Protein AF-A0AAE7TFH8-F1 (afdb_monomer_lite)

Sequence (217 aa):
MRCAECRKWLRSAARKLARDLELSCPDCECEHHCVGEGSPGVIEDGEILYRMFVDPVDVDENGRLARAAFSKAYEDGLSIVRERANDAEVEALAIDILSTKPGQRTKKVLAIFRFPCVSVRRETISYNGAHVRAFCVYDQTVPRIFHQDLAPVPTHGIVLARRMYKAPVTARQFENDCNLALHRLVAAERIEVTNFRDGLIARLNERSAAGEFVRAA

Organism: NCBI:txid858423

pLDDT: mean 91.29, std 7.22, range [53.91, 98.62]

Foldseek 3Di:
DVLVVLLVLLPDQFQQSLPVCCVVPNPLNNLCFQNADLAPIRQDQQWKKKAFQKPPQQADPVRDGDLCNCLCLRTNFRKIFTPPFDLVLVLQVLLVVQADAPPDDGMARFWMFMAGNNLQQPDWDQAPNDTDRFKHKHFYFAARPPCNVDDTRNRMIGIHTNQPDDPPDDPVNSSSRSSVSVCVRRVPDIGGCCRPPNNSRVVVRVCSVVVVRHDDD

Radius of gyration: 17.09 Å; chains: 1; bounding box: 45×37×50 Å

Secondary structure (DSSP, 8-state):
-HHHHHHHHHT---TTHHHHHHHHS-TTGGGGS--STT--SS--TT-EEEEEEEETTSB-TTSSB-GGGGHHHHTT-EEEEETT--HHHHHHHHHHHH-B-TTSPPPEEEEEEEEEHHHHHH-EEEETTEEEE-EEEEEEEE--SS-TTSPPEEEEEEEEE-----TTS-HHHHHHHHHHHHHHHHTTSEEETTTSTTTHHHHHHHHHHTTTTBPP-

Structure (mmCIF, N/CA/C/O backbone):
data_AF-A0AAE7TFH8-F1
#
_entry.id   AF-A0AAE7TFH8-F1
#
loop_
_atom_site.group_PDB
_atom_site.id
_atom_site.type_symbol
_atom_site.label_atom_id
_atom_site.label_alt_id
_atom_site.label_comp_id
_atom_site.label_asym_id
_atom_site.label_entity_id
_atom_site.label_seq_id
_atom_site.pdbx_PDB_ins_code
_atom_site.Cartn_x
_atom_site.Cartn_y
_atom_site.Cartn_z
_atom_site.occupancy
_atom_site.B_iso_or_equiv
_atom_site.auth_seq_id
_atom_site.auth_comp_id
_atom_site.auth_asym_id
_atom_site.auth_atom_id
_atom_site.pdbx_PDB_model_num
ATOM 1 N N . MET A 1 1 ? 25.222 -8.790 0.447 1.00 53.91 1 MET A N 1
ATOM 2 C CA . MET A 1 1 ? 25.290 -7.310 0.400 1.00 53.91 1 MET A CA 1
ATOM 3 C C . MET A 1 1 ? 23.973 -6.664 -0.038 1.00 53.91 1 MET A C 1
ATOM 5 O O . MET A 1 1 ? 23.529 -5.788 0.688 1.00 53.91 1 MET A O 1
ATOM 9 N N . ARG A 1 2 ? 23.291 -7.119 -1.106 1.00 72.25 2 ARG A N 1
ATOM 10 C CA . ARG A 1 2 ? 22.073 -6.456 -1.640 1.00 72.25 2 ARG A CA 1
ATOM 11 C C . ARG A 1 2 ? 20.889 -6.324 -0.666 1.00 72.25 2 ARG A C 1
ATOM 13 O O . ARG A 1 2 ? 20.279 -5.270 -0.599 1.00 72.25 2 ARG A O 1
ATOM 20 N N . CYS A 1 3 ? 20.618 -7.325 0.178 1.00 79.50 3 CYS A N 1
ATOM 21 C CA . CYS A 1 3 ? 19.519 -7.252 1.157 1.00 79.50 3 CYS A CA 1
ATOM 22 C C . CYS A 1 3 ? 19.640 -6.064 2.142 1.00 79.50 3 CYS A C 1
ATOM 24 O O . CYS A 1 3 ? 18.645 -5.407 2.443 1.00 79.50 3 CYS A O 1
ATOM 26 N N . ALA A 1 4 ? 20.850 -5.732 2.610 1.00 85.31 4 ALA A N 1
ATOM 27 C CA . ALA A 1 4 ? 21.053 -4.597 3.517 1.00 85.31 4 ALA A CA 1
ATOM 28 C C . ALA A 1 4 ? 20.799 -3.246 2.824 1.00 85.31 4 ALA A C 1
ATOM 30 O O . ALA A 1 4 ? 20.251 -2.327 3.431 1.00 85.31 4 ALA A O 1
ATOM 31 N N . GLU A 1 5 ? 21.155 -3.144 1.545 1.00 88.88 5 GLU A N 1
ATOM 32 C CA . GLU A 1 5 ? 20.903 -1.964 0.721 1.00 88.88 5 GLU A CA 1
ATOM 33 C C . GLU A 1 5 ? 19.411 -1.796 0.406 1.00 88.88 5 GLU A C 1
ATOM 35 O O . GLU A 1 5 ? 18.857 -0.722 0.637 1.00 88.88 5 GLU A O 1
ATOM 40 N N . CYS A 1 6 ? 18.729 -2.877 0.017 1.00 90.50 6 CYS A N 1
ATOM 41 C CA . CYS A 1 6 ? 17.277 -2.901 -0.162 1.00 90.50 6 CYS A CA 1
ATOM 42 C C . CYS A 1 6 ? 16.534 -2.434 1.097 1.00 90.50 6 CYS A C 1
ATOM 44 O O . CYS A 1 6 ? 15.663 -1.566 1.033 1.00 90.50 6 CYS A O 1
ATOM 46 N N . ARG A 1 7 ? 16.931 -2.951 2.269 1.00 90.94 7 ARG A N 1
ATOM 47 C CA . ARG A 1 7 ? 16.384 -2.528 3.568 1.00 90.94 7 ARG A CA 1
ATOM 48 C C . ARG A 1 7 ? 16.602 -1.043 3.829 1.00 90.94 7 ARG A C 1
ATOM 50 O O . ARG A 1 7 ? 15.707 -0.382 4.343 1.00 90.94 7 ARG A O 1
ATOM 57 N N . LYS A 1 8 ? 17.777 -0.508 3.491 1.00 89.81 8 LYS A N 1
ATOM 58 C CA . LYS A 1 8 ? 18.087 0.914 3.679 1.00 89.81 8 LYS A CA 1
ATOM 59 C C . LYS A 1 8 ? 17.153 1.800 2.855 1.00 89.81 8 LYS A C 1
ATOM 61 O O . LYS A 1 8 ? 16.618 2.767 3.393 1.00 89.81 8 LYS A O 1
ATOM 66 N N . TRP A 1 9 ? 16.935 1.464 1.585 1.00 88.25 9 TRP A N 1
ATOM 67 C CA . TRP A 1 9 ? 16.036 2.224 0.718 1.00 88.25 9 TRP A CA 1
ATOM 68 C C . TRP A 1 9 ? 14.585 2.155 1.188 1.00 88.25 9 TRP A C 1
ATOM 70 O O . TRP A 1 9 ? 13.955 3.196 1.367 1.00 88.25 9 TRP A O 1
ATOM 80 N N . LEU A 1 10 ? 14.075 0.955 1.470 1.00 87.75 10 LEU A N 1
ATOM 81 C CA . LEU A 1 10 ? 12.669 0.739 1.837 1.00 87.75 10 LEU A CA 1
ATOM 82 C C . LEU A 1 10 ? 12.316 1.196 3.264 1.00 87.75 10 LEU A C 1
ATOM 84 O O . LEU A 1 10 ? 11.141 1.336 3.594 1.00 87.75 10 LEU A O 1
ATOM 88 N N . ARG A 1 11 ? 13.314 1.493 4.106 1.00 84.62 11 ARG A N 1
ATOM 89 C CA . ARG A 1 11 ? 13.119 2.212 5.379 1.00 84.62 11 ARG A CA 1
ATOM 90 C C . ARG A 1 11 ? 13.050 3.728 5.217 1.00 84.62 11 ARG A C 1
ATOM 92 O O . ARG A 1 11 ? 12.647 4.416 6.152 1.00 84.62 11 ARG A O 1
ATOM 99 N N . SER A 1 12 ? 13.484 4.275 4.083 1.00 78.69 12 SER A N 1
ATOM 100 C CA . SER A 1 12 ? 13.479 5.721 3.886 1.00 78.69 12 SER A CA 1
ATOM 101 C C . SER A 1 12 ? 12.058 6.221 3.612 1.00 78.69 12 SER A C 1
ATOM 103 O O . SER A 1 12 ? 11.362 5.704 2.745 1.00 78.69 12 SER A O 1
ATOM 105 N N . ALA A 1 13 ? 11.629 7.277 4.307 1.00 69.94 13 ALA A N 1
ATOM 106 C CA . ALA A 1 13 ? 10.365 7.971 4.030 1.00 69.94 13 ALA A CA 1
ATOM 107 C C . ALA A 1 13 ? 10.485 8.924 2.816 1.00 69.94 13 ALA A C 1
ATOM 109 O O . ALA A 1 13 ? 9.979 10.050 2.822 1.00 69.94 13 ALA A O 1
ATOM 110 N N . ALA A 1 14 ? 11.245 8.524 1.793 1.00 80.62 14 ALA A N 1
ATOM 111 C CA . ALA A 1 14 ? 11.558 9.376 0.657 1.00 80.62 14 ALA A CA 1
ATOM 112 C C . ALA A 1 14 ? 10.350 9.494 -0.283 1.00 80.62 14 ALA A C 1
ATOM 114 O O . ALA A 1 14 ? 9.895 8.513 -0.859 1.00 80.62 14 ALA A O 1
ATOM 115 N N . ARG A 1 15 ? 9.900 10.727 -0.555 1.00 76.38 15 ARG A N 1
ATOM 116 C CA . ARG A 1 15 ? 8.814 11.020 -1.520 1.00 76.38 15 ARG A CA 1
ATOM 117 C C . ARG A 1 15 ? 9.064 10.519 -2.952 1.00 76.38 15 ARG A C 1
ATOM 119 O O . ARG A 1 15 ? 8.173 10.588 -3.789 1.00 76.38 15 ARG A O 1
ATOM 126 N N . LYS A 1 16 ? 10.293 10.105 -3.269 1.00 86.75 16 LYS A N 1
ATOM 127 C CA . LYS A 1 16 ? 10.708 9.622 -4.594 1.00 86.75 16 LYS A CA 1
ATOM 128 C C . LYS A 1 16 ? 11.214 8.178 -4.544 1.00 86.75 16 LYS A C 1
ATOM 130 O O . LYS A 1 16 ? 11.973 7.785 -5.428 1.00 86.75 16 LYS A O 1
ATOM 135 N N . LEU A 1 17 ? 10.784 7.405 -3.544 1.00 92.31 17 LEU A N 1
ATOM 136 C CA . LEU A 1 17 ? 11.219 6.030 -3.312 1.00 92.31 17 LEU A CA 1
ATOM 137 C C . LEU A 1 17 ? 11.130 5.165 -4.569 1.00 92.31 17 LEU A C 1
ATOM 139 O O . LEU A 1 17 ? 12.116 4.531 -4.914 1.00 92.31 17 LEU A O 1
ATOM 143 N N . ALA A 1 18 ? 10.014 5.193 -5.305 1.00 92.12 18 ALA A N 1
ATOM 144 C CA . ALA A 1 18 ? 9.853 4.388 -6.521 1.00 92.12 18 ALA A CA 1
ATOM 145 C C . ALA A 1 18 ? 10.944 4.668 -7.573 1.00 92.12 18 ALA A C 1
ATOM 147 O O . ALA A 1 18 ? 11.410 3.769 -8.267 1.00 92.12 18 ALA A O 1
ATOM 148 N N . ARG A 1 19 ? 11.371 5.932 -7.693 1.00 91.00 19 ARG A N 1
ATOM 149 C CA . ARG A 1 19 ? 12.421 6.344 -8.635 1.00 91.00 19 ARG A CA 1
ATOM 150 C C . ARG A 1 19 ? 13.790 5.935 -8.125 1.00 91.00 19 ARG A C 1
ATOM 152 O O . ARG A 1 19 ? 14.585 5.393 -8.880 1.00 91.00 19 ARG A O 1
ATOM 159 N N . ASP A 1 20 ? 14.067 6.278 -6.875 1.00 91.38 20 ASP A N 1
ATOM 160 C CA . ASP A 1 20 ? 15.395 6.124 -6.298 1.00 91.38 20 ASP A CA 1
ATOM 161 C C . ASP A 1 20 ? 15.713 4.631 -6.108 1.00 91.38 20 ASP A C 1
ATOM 163 O O . ASP A 1 20 ? 16.820 4.199 -6.419 1.00 91.38 20 ASP A O 1
ATOM 167 N N . LEU A 1 21 ? 14.708 3.825 -5.745 1.00 92.44 21 LEU A N 1
ATOM 168 C CA . LEU A 1 21 ? 14.819 2.372 -5.672 1.00 92.44 21 LEU A CA 1
ATOM 169 C C . LEU A 1 21 ? 15.041 1.739 -7.050 1.00 92.44 21 LEU A C 1
ATOM 171 O O . LEU A 1 21 ? 15.948 0.934 -7.163 1.00 92.44 21 LEU A O 1
ATOM 175 N N . GLU A 1 22 ? 14.303 2.109 -8.106 1.00 91.81 22 GLU A N 1
ATOM 176 C CA . GLU A 1 22 ? 14.552 1.550 -9.454 1.00 91.81 22 GLU A CA 1
ATOM 177 C C . GLU A 1 22 ? 15.944 1.943 -9.989 1.00 91.81 22 GLU A C 1
ATOM 179 O O . GLU A 1 22 ? 16.569 1.168 -10.706 1.00 91.81 22 GLU A O 1
ATOM 184 N N . LEU A 1 23 ? 16.461 3.128 -9.635 1.00 90.38 23 LEU A N 1
ATOM 185 C CA . LEU A 1 23 ? 17.807 3.560 -10.033 1.00 90.38 23 LEU A CA 1
ATOM 186 C C . LEU A 1 23 ? 18.923 2.801 -9.305 1.00 90.38 23 LEU A C 1
ATOM 188 O O . LEU A 1 23 ? 19.972 2.560 -9.900 1.00 90.38 23 LEU A O 1
ATOM 192 N N . SER A 1 24 ? 18.735 2.481 -8.024 1.00 91.06 24 SER A N 1
ATOM 193 C CA . SER A 1 24 ? 19.751 1.799 -7.211 1.00 91.06 24 SER A CA 1
ATOM 194 C C . SER A 1 24 ? 19.630 0.276 -7.239 1.00 91.06 24 SER A C 1
ATOM 196 O O . SER A 1 24 ? 20.643 -0.413 -7.210 1.00 91.06 24 SER A O 1
ATOM 198 N N . CYS A 1 25 ? 18.404 -0.228 -7.330 1.00 92.38 25 CYS A N 1
ATOM 199 C CA . CYS A 1 25 ? 18.028 -1.634 -7.265 1.00 92.38 25 CYS A CA 1
ATOM 200 C C . CYS A 1 25 ? 16.998 -1.949 -8.373 1.00 92.38 25 CYS A C 1
ATOM 202 O O . CYS A 1 25 ? 15.807 -2.124 -8.082 1.00 92.38 25 CYS A O 1
ATOM 204 N N . PRO A 1 26 ? 17.426 -1.980 -9.649 1.00 91.75 26 PRO A N 1
ATOM 205 C CA . PRO A 1 26 ? 16.531 -2.118 -10.797 1.00 91.75 26 PRO A CA 1
ATOM 206 C C . PRO A 1 26 ? 15.834 -3.483 -10.852 1.00 91.75 26 PRO A C 1
ATOM 208 O O . PRO A 1 26 ? 16.202 -4.433 -10.159 1.00 91.75 26 PRO A O 1
ATOM 211 N N . ASP A 1 27 ? 14.823 -3.584 -11.719 1.00 91.56 27 ASP A N 1
ATOM 212 C CA . ASP A 1 27 ? 14.164 -4.857 -12.059 1.00 91.56 27 ASP A CA 1
ATOM 213 C C . ASP A 1 27 ? 13.557 -5.594 -10.854 1.00 91.56 27 ASP A C 1
ATOM 215 O O . ASP A 1 27 ? 13.497 -6.823 -10.814 1.00 91.56 27 ASP A O 1
ATOM 219 N N . CYS A 1 28 ? 13.072 -4.834 -9.870 1.00 94.44 28 CYS A N 1
ATOM 220 C CA . CYS A 1 28 ? 12.514 -5.365 -8.630 1.00 94.44 28 CYS A CA 1
ATOM 221 C C . CYS A 1 28 ? 13.468 -6.286 -7.848 1.00 94.44 28 CYS A C 1
ATOM 223 O O . CYS A 1 28 ? 12.991 -7.132 -7.091 1.00 94.44 28 CYS A O 1
ATOM 225 N N . GLU A 1 29 ? 14.795 -6.155 -7.976 1.00 93.44 29 GLU A N 1
ATOM 226 C CA . GLU A 1 29 ? 15.724 -7.129 -7.377 1.00 93.44 29 GLU A CA 1
ATOM 227 C C . GLU A 1 29 ? 15.509 -7.333 -5.864 1.00 93.44 29 GLU A C 1
ATOM 229 O O . GLU A 1 29 ? 15.664 -8.447 -5.359 1.00 93.44 29 GLU A O 1
ATOM 234 N N . CYS A 1 30 ? 15.065 -6.282 -5.167 1.00 94.56 30 CYS A N 1
ATOM 235 C CA . CYS A 1 30 ? 14.775 -6.291 -3.738 1.00 94.56 30 CYS A CA 1
ATOM 236 C C . CYS A 1 30 ? 13.551 -7.124 -3.326 1.00 94.56 30 CYS A C 1
ATOM 238 O O . CYS A 1 30 ? 13.425 -7.413 -2.141 1.00 94.56 30 CYS A O 1
ATOM 240 N N . GLU A 1 31 ? 12.666 -7.530 -4.246 1.00 95.12 31 GLU A N 1
ATOM 241 C CA . GLU A 1 31 ? 11.505 -8.375 -3.911 1.00 95.12 31 GLU A CA 1
ATOM 242 C C . GLU A 1 31 ? 11.921 -9.775 -3.461 1.00 95.12 31 GLU A C 1
ATOM 244 O O . GLU A 1 31 ? 11.191 -10.428 -2.729 1.00 95.12 31 GLU A O 1
ATOM 249 N N . HIS A 1 32 ? 13.109 -10.237 -3.857 1.00 93.00 32 HIS A N 1
ATOM 250 C CA . HIS A 1 32 ? 13.640 -11.540 -3.450 1.00 93.00 32 HIS A CA 1
ATOM 251 C C . HIS A 1 32 ? 14.171 -11.547 -2.008 1.00 93.00 32 HIS A C 1
ATOM 253 O O . HIS A 1 32 ? 14.797 -12.515 -1.564 1.00 93.00 32 HIS A O 1
ATOM 259 N N . HIS A 1 33 ? 14.010 -10.444 -1.281 1.00 93.75 33 HIS A N 1
ATOM 260 C CA . HIS A 1 33 ? 14.551 -10.255 0.051 1.00 93.75 33 HIS A CA 1
ATOM 261 C C . HIS A 1 33 ? 13.460 -9.771 0.999 1.00 93.75 33 HIS A C 1
ATOM 263 O O . HIS A 1 33 ? 12.686 -8.890 0.659 1.00 93.75 33 HIS A O 1
ATOM 269 N N . CYS A 1 34 ? 13.452 -10.311 2.219 1.00 93.88 34 CYS A N 1
ATOM 270 C CA . CYS A 1 34 ? 12.643 -9.769 3.306 1.00 93.88 34 CYS A CA 1
ATOM 271 C C . CYS A 1 34 ? 13.259 -8.439 3.768 1.00 93.88 34 CYS A C 1
ATOM 273 O O . CYS A 1 34 ? 14.351 -8.409 4.370 1.00 93.88 34 CYS A O 1
ATOM 275 N N . VAL A 1 35 ? 12.587 -7.342 3.421 1.00 92.88 35 VAL A N 1
ATOM 276 C CA . VAL A 1 35 ? 13.059 -5.966 3.640 1.00 92.88 35 VAL A CA 1
ATOM 277 C C . VAL A 1 35 ? 12.405 -5.293 4.849 1.00 92.88 35 VAL A C 1
ATOM 279 O O . VAL A 1 35 ? 13.012 -4.387 5.430 1.00 92.88 35 VAL A O 1
ATOM 282 N N . GLY A 1 36 ? 11.242 -5.771 5.298 1.00 91.25 36 GLY A N 1
ATOM 283 C CA . GLY A 1 36 ? 10.626 -5.356 6.556 1.00 91.25 36 GLY A CA 1
ATOM 284 C C . GLY A 1 36 ? 11.297 -6.018 7.763 1.00 91.25 36 GLY A C 1
ATOM 285 O O . GLY A 1 36 ? 11.427 -7.238 7.834 1.00 91.25 36 GLY A O 1
ATOM 286 N N . GLU A 1 37 ? 11.723 -5.237 8.755 1.00 91.25 37 GLU A N 1
ATOM 287 C CA . GLU A 1 37 ? 12.223 -5.817 10.007 1.00 91.25 37 GLU A CA 1
ATOM 288 C C . GLU A 1 37 ? 11.060 -6.324 10.855 1.00 91.25 37 GLU A C 1
ATOM 290 O O . GLU A 1 37 ? 10.191 -5.549 11.233 1.00 91.25 37 GLU A O 1
ATOM 295 N N . GLY A 1 38 ? 11.034 -7.627 11.138 1.00 92.12 38 GLY A N 1
ATOM 296 C CA . GLY A 1 38 ? 9.896 -8.270 11.803 1.00 92.12 38 GLY A CA 1
ATOM 297 C C . GLY A 1 38 ? 8.762 -8.673 10.854 1.00 92.12 38 GLY A C 1
ATOM 298 O O . GLY A 1 38 ? 7.773 -9.238 11.308 1.00 92.12 38 GLY A O 1
ATOM 299 N N . SER A 1 39 ? 8.907 -8.439 9.545 1.00 94.62 39 SER A N 1
ATOM 300 C CA . SER A 1 39 ? 8.004 -8.983 8.526 1.00 94.62 39 SER A CA 1
ATOM 301 C C . SER A 1 39 ? 8.072 -10.519 8.498 1.00 94.62 39 SER A C 1
ATOM 303 O O . SER A 1 39 ? 9.148 -11.090 8.710 1.00 94.62 39 SER A O 1
ATOM 305 N N . PRO A 1 40 ? 6.966 -11.226 8.188 1.00 95.75 40 PRO A N 1
ATOM 306 C CA . PRO A 1 40 ? 6.943 -12.685 8.136 1.00 95.75 4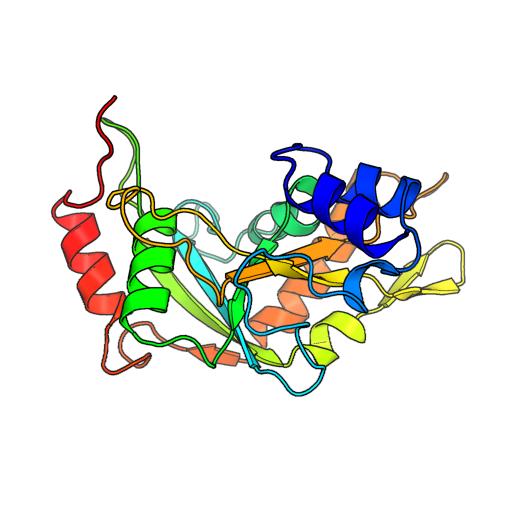0 PRO A CA 1
ATOM 307 C C . PRO A 1 40 ? 7.621 -13.259 6.879 1.00 95.75 40 PRO A C 1
ATOM 309 O O . PRO A 1 40 ? 7.549 -14.466 6.651 1.00 95.75 40 PRO A O 1
ATOM 312 N N . GLY A 1 41 ? 8.255 -12.417 6.059 1.00 95.81 41 GLY A N 1
ATOM 313 C CA . GLY A 1 41 ? 8.985 -12.806 4.858 1.00 95.81 41 GLY A CA 1
ATOM 314 C C . GLY A 1 41 ? 8.536 -12.032 3.626 1.00 95.81 41 GLY A C 1
ATOM 315 O O . GLY A 1 41 ? 7.637 -11.192 3.700 1.00 95.81 41 GLY A O 1
ATOM 316 N N . VAL A 1 42 ? 9.143 -12.367 2.488 1.00 97.25 42 VAL A N 1
ATOM 317 C CA . VAL A 1 42 ? 8.742 -11.872 1.163 1.00 97.25 42 VAL A CA 1
ATOM 318 C C . VAL A 1 42 ? 7.241 -12.102 0.943 1.00 97.25 42 VAL A C 1
ATOM 320 O O . VAL A 1 42 ? 6.644 -13.009 1.527 1.00 97.25 42 VAL A O 1
ATOM 323 N N . ILE A 1 43 ? 6.618 -11.238 0.140 1.00 97.94 43 ILE A N 1
ATOM 324 C CA . ILE A 1 43 ? 5.241 -11.439 -0.315 1.00 97.94 43 ILE A CA 1
ATOM 325 C C . ILE A 1 43 ? 5.267 -12.421 -1.490 1.00 97.94 43 ILE A C 1
ATOM 327 O O . ILE A 1 43 ? 5.811 -12.112 -2.551 1.00 97.94 43 ILE A O 1
ATOM 331 N N . GLU A 1 44 ? 4.702 -13.607 -1.310 1.00 97.94 44 GLU A N 1
ATOM 332 C CA . GLU A 1 44 ? 4.675 -14.661 -2.327 1.00 97.94 44 GLU A CA 1
ATOM 333 C C . GLU A 1 44 ? 3.611 -14.392 -3.402 1.00 97.94 44 GLU A C 1
ATOM 335 O O . GLU A 1 44 ? 2.593 -13.747 -3.152 1.00 97.94 44 GLU A O 1
ATOM 340 N N . ASP A 1 45 ? 3.805 -14.926 -4.611 1.00 97.56 45 ASP A N 1
ATOM 341 C CA . ASP A 1 45 ? 2.872 -14.755 -5.742 1.00 97.56 45 ASP A CA 1
ATOM 342 C C . ASP A 1 45 ? 1.431 -15.168 -5.403 1.00 97.56 45 ASP A C 1
ATOM 344 O O . ASP A 1 45 ? 0.473 -14.516 -5.826 1.00 97.56 45 ASP A O 1
ATOM 348 N N . GLY A 1 46 ? 1.291 -16.252 -4.636 1.00 96.75 46 GLY A N 1
ATOM 349 C CA . GLY A 1 46 ? 0.004 -16.800 -4.217 1.00 96.75 46 GLY A CA 1
ATOM 350 C C . GLY A 1 46 ? -0.666 -16.042 -3.071 1.00 96.75 46 GLY A C 1
ATOM 351 O O . GLY A 1 46 ? -1.799 -16.373 -2.730 1.00 96.75 46 GLY A O 1
ATOM 352 N N . GLU A 1 47 ? -0.006 -15.053 -2.462 1.00 97.94 47 GLU A N 1
ATOM 353 C CA . GLU A 1 47 ? -0.615 -14.290 -1.376 1.00 97.94 47 GLU A CA 1
ATOM 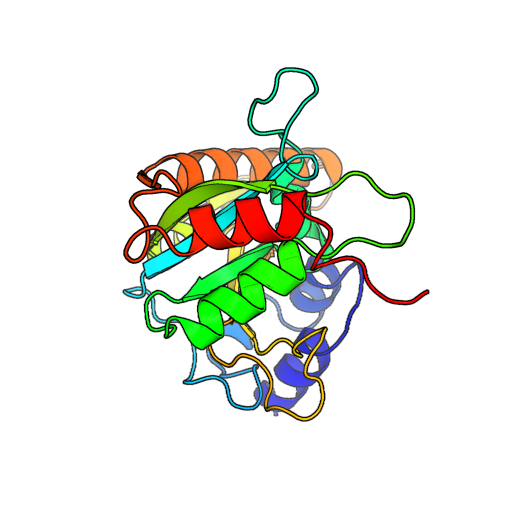354 C C . GLU A 1 47 ? -1.717 -13.367 -1.877 1.00 97.94 47 GLU A C 1
ATOM 356 O O . GLU A 1 47 ? -1.588 -12.675 -2.889 1.00 97.94 47 GLU A O 1
ATOM 361 N N . ILE A 1 48 ? -2.795 -13.321 -1.105 1.00 97.69 48 ILE A N 1
ATOM 362 C CA . ILE A 1 48 ? -3.865 -12.355 -1.281 1.00 97.69 48 ILE A CA 1
ATOM 363 C C . ILE A 1 48 ? -3.503 -11.067 -0.548 1.00 97.69 48 ILE A C 1
ATOM 365 O O . ILE A 1 48 ? -3.037 -11.075 0.596 1.00 97.69 48 ILE A O 1
ATOM 369 N N . LEU A 1 49 ? -3.749 -9.953 -1.225 1.00 97.50 49 LEU A N 1
ATOM 370 C CA . LEU A 1 49 ? -3.485 -8.607 -0.759 1.00 97.50 49 LEU A CA 1
ATOM 371 C C . LEU A 1 49 ? -4.786 -7.812 -0.704 1.00 97.50 49 LEU A C 1
ATOM 373 O O . LEU A 1 49 ? -5.687 -7.986 -1.529 1.00 97.50 49 LEU A O 1
ATOM 377 N N . TYR A 1 50 ? -4.847 -6.906 0.264 1.00 97.31 50 TYR A N 1
ATOM 378 C CA . TYR A 1 50 ? -5.950 -5.988 0.476 1.00 97.31 50 TYR A CA 1
ATOM 379 C C . TYR A 1 50 ? -5.490 -4.537 0.347 1.00 97.31 50 TYR A C 1
ATOM 381 O O . TYR A 1 50 ? -4.459 -4.150 0.899 1.00 97.31 50 TYR A O 1
ATOM 389 N N . ARG A 1 51 ? -6.294 -3.701 -0.312 1.00 95.50 51 ARG A N 1
ATOM 390 C CA . ARG A 1 51 ? -6.146 -2.236 -0.321 1.00 95.50 51 ARG A CA 1
ATOM 391 C C . ARG A 1 51 ? -7.433 -1.594 0.184 1.00 95.50 51 ARG A C 1
ATOM 393 O O . ARG A 1 51 ? -8.497 -1.800 -0.390 1.00 95.50 51 ARG A O 1
ATOM 400 N N . MET A 1 52 ? -7.332 -0.790 1.238 1.00 95.38 52 MET A N 1
ATOM 401 C CA . MET A 1 52 ? -8.465 -0.025 1.775 1.00 95.38 52 MET A CA 1
ATOM 402 C C . MET A 1 52 ? -8.691 1.246 0.961 1.00 95.38 52 MET A C 1
ATOM 404 O O . MET A 1 52 ? -7.785 2.050 0.832 1.00 95.38 52 MET A O 1
ATOM 408 N N . PHE A 1 53 ? -9.882 1.469 0.439 1.00 93.00 53 PHE A N 1
ATOM 409 C CA . PHE A 1 53 ? -10.213 2.658 -0.340 1.00 93.00 53 PHE A CA 1
ATOM 410 C C . PHE A 1 53 ? -10.819 3.746 0.554 1.00 93.00 53 PHE A C 1
ATOM 412 O O . PHE A 1 53 ? -11.789 3.461 1.250 1.00 93.00 53 PHE A O 1
ATOM 419 N N . VAL A 1 54 ? -10.259 4.961 0.577 1.00 94.75 54 VAL A N 1
ATOM 420 C CA . VAL A 1 54 ? -10.483 5.928 1.671 1.00 94.75 54 VAL A CA 1
ATOM 421 C C . VAL A 1 54 ? -11.011 7.274 1.176 1.00 94.75 54 VAL A C 1
ATOM 423 O O . VAL A 1 54 ? -10.372 7.936 0.370 1.00 94.75 54 VAL A O 1
ATOM 426 N N . ASP A 1 55 ? -12.118 7.756 1.731 1.00 94.06 55 ASP A N 1
ATOM 427 C CA . ASP A 1 55 ? -12.594 9.138 1.575 1.00 94.06 55 ASP A CA 1
ATOM 428 C C . ASP A 1 55 ? -11.939 10.058 2.623 1.00 94.06 55 ASP A C 1
ATOM 430 O O . ASP A 1 55 ? -11.819 9.649 3.783 1.00 94.06 55 ASP A O 1
ATOM 434 N N . PRO A 1 56 ? -11.500 11.283 2.265 1.00 91.75 56 PRO A N 1
ATOM 435 C CA . PRO A 1 56 ? -11.523 11.911 0.934 1.00 91.75 56 PRO A CA 1
ATOM 436 C C . PRO A 1 56 ? -10.267 11.671 0.080 1.00 91.75 56 PRO A C 1
ATOM 438 O O . PRO A 1 56 ? -10.073 12.341 -0.926 1.00 91.75 56 PRO A O 1
ATOM 441 N N . VAL A 1 57 ? -9.370 10.779 0.499 1.00 89.69 57 VAL A N 1
ATOM 442 C CA . VAL A 1 57 ? -8.022 10.659 -0.087 1.00 89.69 57 VAL A CA 1
ATOM 443 C C . VAL A 1 57 ? -8.053 10.064 -1.493 1.00 89.69 57 VAL A C 1
ATOM 445 O O . VAL A 1 57 ? -7.356 10.532 -2.387 1.00 89.69 57 VAL A O 1
ATOM 448 N N . ASP A 1 58 ? -8.863 9.031 -1.672 1.00 90.12 58 ASP A N 1
ATOM 449 C CA . ASP A 1 58 ? -8.892 8.212 -2.871 1.00 90.12 58 ASP A CA 1
ATOM 450 C C . ASP A 1 58 ? -10.128 8.515 -3.744 1.00 90.12 58 ASP A C 1
ATOM 452 O O . ASP A 1 58 ? -10.285 7.925 -4.810 1.00 90.12 58 ASP A O 1
ATOM 456 N N . VAL A 1 59 ? -11.012 9.432 -3.335 1.00 87.81 59 VAL A N 1
ATOM 457 C CA . VAL A 1 59 ? -12.249 9.765 -4.066 1.00 87.81 59 VAL A CA 1
ATOM 458 C C . VAL A 1 59 ? -12.171 11.103 -4.798 1.00 87.81 59 VAL A C 1
ATOM 460 O O . VAL A 1 59 ? -11.490 12.029 -4.364 1.00 87.81 59 VAL A O 1
ATOM 463 N N . ASP A 1 60 ? -12.883 11.206 -5.918 1.00 85.94 60 ASP A N 1
ATOM 464 C CA . ASP A 1 60 ? -13.154 12.472 -6.592 1.00 85.94 60 ASP A CA 1
ATOM 465 C C . ASP A 1 60 ? -14.341 13.214 -5.946 1.00 85.94 60 ASP A C 1
ATOM 467 O O . ASP A 1 60 ? -14.989 12.726 -5.019 1.00 85.94 60 ASP A O 1
ATOM 471 N N . GLU A 1 61 ? -14.648 14.406 -6.457 1.00 82.81 61 GLU A N 1
ATOM 472 C CA . GLU A 1 61 ? -15.755 15.247 -5.976 1.00 82.81 61 GLU A CA 1
ATOM 473 C C . GLU A 1 61 ? -17.134 14.566 -6.081 1.00 82.81 61 GLU A C 1
ATOM 475 O O . GLU A 1 61 ? -18.066 14.947 -5.376 1.00 82.81 61 GLU A O 1
ATOM 480 N N . ASN A 1 62 ? -17.262 13.534 -6.922 1.00 82.44 62 ASN A N 1
ATOM 481 C CA . ASN A 1 62 ? -18.485 12.757 -7.114 1.00 82.44 62 ASN A CA 1
ATOM 482 C C . ASN A 1 62 ? -18.501 11.464 -6.277 1.00 82.44 62 ASN A C 1
ATOM 484 O O . ASN A 1 62 ? -19.387 10.626 -6.466 1.00 82.44 62 ASN A O 1
ATOM 488 N N . GLY A 1 63 ? -17.516 11.257 -5.396 1.00 75.12 63 GLY A N 1
ATOM 489 C CA . GLY A 1 63 ? -17.391 10.054 -4.573 1.00 75.12 63 GLY A CA 1
ATOM 490 C C . GLY A 1 63 ? -16.934 8.809 -5.342 1.00 75.12 63 GLY A C 1
ATOM 491 O O . GLY A 1 63 ? -17.083 7.691 -4.844 1.00 75.12 63 GLY A O 1
ATOM 492 N N . ARG A 1 64 ? -16.402 8.964 -6.560 1.00 81.81 64 ARG A N 1
ATOM 493 C CA . ARG A 1 64 ? -15.851 7.862 -7.366 1.00 81.81 64 ARG A CA 1
ATOM 494 C C . ARG A 1 64 ? -14.360 7.708 -7.098 1.00 81.81 64 ARG A C 1
ATOM 496 O O . ARG A 1 64 ? -13.713 8.651 -6.668 1.00 81.81 64 ARG A O 1
ATOM 503 N N . LEU A 1 65 ? -13.801 6.533 -7.388 1.00 81.12 65 LEU A N 1
ATOM 504 C CA . LEU A 1 65 ? -12.356 6.283 -7.330 1.00 81.12 65 LEU A CA 1
ATOM 505 C C . LEU A 1 65 ? -11.600 7.307 -8.188 1.00 81.12 65 LEU A C 1
ATOM 507 O O . LEU A 1 65 ? -11.699 7.313 -9.416 1.00 81.12 65 LEU A O 1
ATOM 511 N N . ALA A 1 66 ? -10.860 8.191 -7.522 1.00 83.56 66 ALA A N 1
ATOM 512 C CA . ALA A 1 66 ? -10.036 9.192 -8.167 1.00 83.56 66 ALA A CA 1
ATOM 513 C C . ALA A 1 66 ? -8.903 8.505 -8.926 1.00 83.56 66 ALA A C 1
ATOM 515 O O . ALA A 1 66 ? -8.265 7.575 -8.433 1.00 83.56 66 ALA A O 1
ATOM 516 N N . ARG A 1 67 ? -8.560 9.033 -10.104 1.00 72.19 67 ARG A N 1
ATOM 517 C CA . ARG A 1 67 ? -7.391 8.552 -10.863 1.00 72.19 67 ARG A CA 1
ATOM 518 C C . ARG A 1 67 ? -6.091 8.647 -10.060 1.00 72.19 67 ARG A C 1
ATOM 520 O O . ARG A 1 67 ? -5.194 7.840 -10.266 1.00 72.19 67 ARG A O 1
ATOM 527 N N . ALA A 1 68 ? -6.007 9.615 -9.148 1.00 78.94 68 ALA A N 1
ATOM 528 C CA . ALA A 1 68 ? -4.848 9.840 -8.294 1.00 78.94 68 ALA A CA 1
ATOM 529 C C . ALA A 1 68 ? -4.764 8.887 -7.084 1.00 78.94 68 ALA A C 1
ATOM 531 O O . ALA A 1 68 ? -3.743 8.890 -6.409 1.00 78.94 68 ALA A O 1
ATOM 532 N N . ALA A 1 69 ? -5.765 8.035 -6.828 1.00 84.56 69 ALA A N 1
ATOM 533 C CA . ALA A 1 69 ? -5.764 7.091 -5.698 1.00 84.56 69 ALA A CA 1
ATOM 534 C C . ALA A 1 69 ? -4.582 6.099 -5.705 1.00 84.56 69 ALA A C 1
ATOM 536 O O . ALA A 1 69 ? -4.269 5.469 -4.693 1.00 84.56 69 ALA A O 1
ATOM 537 N N . PHE A 1 70 ? -3.924 5.953 -6.857 1.00 89.19 70 PHE A N 1
ATOM 538 C CA . PHE A 1 70 ? -2.784 5.066 -7.060 1.00 89.19 70 PHE A CA 1
ATOM 539 C C . PHE A 1 70 ? -1.460 5.808 -7.277 1.00 89.19 70 PHE A C 1
ATOM 541 O O . PHE A 1 70 ? -0.426 5.150 -7.394 1.00 89.19 70 PHE A O 1
ATOM 548 N N . SER A 1 71 ? -1.448 7.151 -7.246 1.00 88.06 71 SER A N 1
ATOM 549 C CA . SER A 1 71 ? -0.226 7.948 -7.452 1.00 88.06 71 SER A CA 1
ATOM 550 C C . SER A 1 71 ? 0.870 7.585 -6.453 1.00 88.06 71 SER A C 1
ATOM 552 O O . SER A 1 71 ? 2.056 7.620 -6.772 1.00 88.06 71 SER A O 1
ATOM 554 N N . LYS A 1 72 ? 0.478 7.121 -5.262 1.00 91.06 72 LYS A N 1
ATOM 555 C CA . LYS A 1 72 ? 1.390 6.627 -4.234 1.00 91.06 72 LYS A CA 1
ATOM 556 C C . LYS A 1 72 ? 2.273 5.471 -4.691 1.00 91.06 72 LYS A C 1
ATOM 558 O O . LYS A 1 72 ? 3.431 5.427 -4.295 1.00 91.06 72 LYS A O 1
ATOM 563 N N . ALA A 1 73 ? 1.814 4.612 -5.604 1.0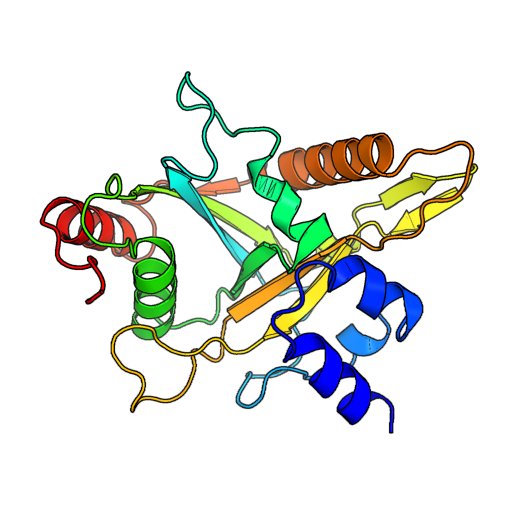0 93.19 73 ALA A N 1
ATOM 564 C CA . ALA A 1 73 ? 2.680 3.594 -6.202 1.00 93.19 73 ALA A CA 1
ATOM 565 C C . ALA A 1 73 ? 3.853 4.221 -6.979 1.00 93.19 73 ALA A C 1
ATOM 567 O O . ALA A 1 73 ? 4.935 3.649 -7.040 1.00 93.19 73 ALA A O 1
ATOM 568 N N . TYR A 1 74 ? 3.666 5.407 -7.557 1.00 89.88 74 TYR A N 1
ATOM 569 C CA . TYR A 1 74 ? 4.687 6.137 -8.313 1.00 89.88 74 TYR A CA 1
ATOM 570 C C . TYR A 1 74 ? 5.599 7.025 -7.442 1.00 89.88 74 TYR A C 1
ATOM 572 O O . TYR A 1 74 ? 6.665 7.467 -7.892 1.00 89.88 74 TYR A O 1
ATOM 580 N N . GLU A 1 75 ? 5.194 7.290 -6.201 1.00 90.56 75 GLU A N 1
ATOM 581 C CA . GLU A 1 75 ? 5.900 8.152 -5.254 1.00 90.56 75 GLU A CA 1
ATOM 582 C C . GLU A 1 75 ? 6.667 7.333 -4.204 1.00 90.56 75 GLU A C 1
ATOM 584 O O . GLU A 1 75 ? 7.829 6.971 -4.414 1.00 90.56 75 GLU A O 1
ATOM 589 N N . ASP A 1 76 ? 6.015 7.076 -3.071 1.00 90.38 76 ASP A N 1
ATOM 590 C CA . ASP A 1 76 ? 6.565 6.567 -1.813 1.00 90.38 76 ASP A CA 1
ATOM 591 C C . ASP A 1 76 ? 6.008 5.188 -1.410 1.00 90.38 76 ASP A C 1
ATOM 593 O O . ASP A 1 76 ? 6.462 4.619 -0.422 1.00 90.38 76 ASP A O 1
ATOM 597 N N . GLY A 1 77 ? 5.095 4.613 -2.196 1.00 93.88 77 GLY A N 1
ATOM 598 C CA . GLY A 1 77 ? 4.546 3.269 -2.008 1.00 93.88 77 GLY A CA 1
ATOM 599 C C . GLY A 1 77 ? 3.037 3.262 -1.800 1.00 93.88 77 GLY A C 1
ATOM 600 O O . GLY A 1 77 ? 2.496 3.934 -0.924 1.00 93.88 77 GLY A O 1
ATOM 601 N N . LEU A 1 78 ? 2.332 2.448 -2.588 1.00 94.56 78 LEU A N 1
ATOM 602 C CA . LEU A 1 78 ? 0.912 2.187 -2.374 1.00 94.56 78 LEU A CA 1
ATOM 603 C C . LEU A 1 78 ? 0.746 1.111 -1.298 1.00 94.56 78 LEU A C 1
ATOM 605 O O . LEU A 1 78 ? 1.082 -0.049 -1.524 1.00 94.56 78 LEU A O 1
ATOM 609 N N . SER A 1 79 ? 0.207 1.512 -0.149 1.00 95.31 79 SER A N 1
ATOM 610 C CA . SER A 1 79 ? 0.010 0.648 1.018 1.00 95.31 79 SER A CA 1
ATOM 611 C C . SER A 1 79 ? -0.951 -0.512 0.743 1.00 95.31 79 SER A C 1
ATOM 613 O O . SER A 1 79 ? -2.057 -0.303 0.238 1.00 95.31 79 SER A O 1
ATOM 615 N N . ILE A 1 80 ? -0.545 -1.720 1.124 1.00 97.06 80 ILE A N 1
ATOM 616 C CA . ILE A 1 80 ? -1.333 -2.953 1.045 1.00 97.06 80 ILE A CA 1
ATOM 617 C C . ILE A 1 80 ? -1.259 -3.719 2.370 1.00 97.06 80 ILE A C 1
ATOM 619 O O . ILE A 1 80 ? -0.326 -3.559 3.159 1.00 97.06 80 ILE A O 1
ATOM 623 N N . VAL A 1 81 ? -2.251 -4.571 2.604 1.00 98.00 81 VAL A N 1
ATOM 624 C CA . VAL A 1 81 ? -2.332 -5.460 3.767 1.00 98.00 81 VAL A CA 1
ATOM 625 C C . VAL A 1 81 ? -2.329 -6.902 3.285 1.00 98.00 81 VAL A C 1
ATOM 627 O O . VAL A 1 81 ? -3.095 -7.252 2.390 1.00 98.00 81 VAL A O 1
ATOM 630 N N . ARG A 1 82 ? -1.485 -7.751 3.865 1.00 98.31 82 ARG A N 1
ATOM 631 C CA . ARG A 1 82 ? -1.446 -9.182 3.529 1.00 98.31 82 ARG A CA 1
ATOM 632 C C . ARG A 1 82 ? -2.633 -9.894 4.168 1.00 98.31 82 ARG A C 1
ATOM 634 O O . ARG A 1 82 ? -2.964 -9.625 5.319 1.00 98.31 82 ARG A O 1
ATOM 641 N N . GLU A 1 83 ? -3.248 -10.846 3.470 1.00 97.62 83 GLU A N 1
ATOM 642 C CA . GLU A 1 83 ? -4.430 -11.551 3.986 1.00 97.62 83 GLU A CA 1
ATOM 643 C C . GLU A 1 83 ? -4.178 -12.278 5.308 1.00 97.62 83 GLU A C 1
ATOM 645 O O . GLU A 1 83 ? -5.052 -12.305 6.174 1.00 97.62 83 GLU A O 1
ATOM 650 N N . ARG A 1 84 ? -2.949 -12.767 5.499 1.00 97.44 84 ARG A N 1
ATOM 651 C CA . ARG A 1 84 ? -2.492 -13.415 6.733 1.00 97.44 84 ARG A CA 1
ATOM 652 C C . ARG A 1 84 ? -2.468 -12.511 7.971 1.00 97.44 84 ARG A C 1
ATOM 654 O O . ARG A 1 84 ? -2.141 -13.007 9.046 1.00 97.44 84 ARG A O 1
ATOM 661 N N . ALA A 1 85 ? -2.734 -11.211 7.825 1.00 98.06 85 ALA A N 1
ATOM 662 C CA . ALA A 1 85 ? -2.816 -10.298 8.954 1.00 98.06 85 ALA A CA 1
ATOM 663 C C . ALA A 1 85 ? -3.874 -10.765 9.959 1.00 98.06 85 ALA A C 1
ATOM 665 O O . ALA A 1 85 ? -4.933 -11.246 9.563 1.00 98.06 85 ALA A O 1
ATOM 666 N N . ASN A 1 86 ? -3.639 -10.609 11.256 1.00 97.94 86 ASN A N 1
ATOM 667 C CA . ASN A 1 86 ? -4.703 -10.793 12.252 1.00 97.94 86 ASN A CA 1
ATOM 668 C C . ASN A 1 86 ? -5.527 -9.501 12.422 1.00 97.94 86 ASN A C 1
ATOM 670 O O . ASN A 1 86 ? -5.169 -8.449 11.894 1.00 97.94 86 ASN A O 1
ATOM 674 N N . ASP A 1 87 ? -6.643 -9.569 13.144 1.00 98.31 87 ASP A N 1
ATOM 675 C CA . ASP A 1 87 ? -7.558 -8.427 13.280 1.00 98.31 87 ASP A CA 1
ATOM 676 C C . ASP A 1 87 ? -6.904 -7.221 13.958 1.00 98.31 87 ASP A C 1
ATOM 678 O O . ASP A 1 87 ? -7.124 -6.096 13.521 1.00 98.31 87 ASP A O 1
ATOM 682 N N . ALA A 1 88 ? -6.031 -7.440 14.945 1.00 97.12 88 ALA A N 1
ATOM 683 C CA . ALA A 1 88 ? -5.309 -6.366 15.629 1.00 97.12 88 ALA A CA 1
ATOM 684 C C . ALA A 1 88 ? -4.262 -5.679 14.731 1.00 97.12 88 ALA A C 1
ATOM 686 O O . ALA A 1 88 ? -3.945 -4.499 14.906 1.00 97.12 88 ALA A O 1
ATOM 687 N N . GLU A 1 89 ? -3.694 -6.404 13.768 1.00 97.62 89 GLU A N 1
ATOM 688 C CA . GLU A 1 89 ? -2.812 -5.842 12.744 1.00 97.62 89 GLU A CA 1
ATOM 689 C C . GLU A 1 89 ? -3.606 -5.027 11.724 1.00 97.62 89 GLU A C 1
ATOM 691 O O . GLU A 1 89 ? -3.225 -3.896 11.418 1.00 97.62 89 GLU A O 1
ATOM 696 N N . VAL A 1 90 ? -4.733 -5.559 11.241 1.00 98.19 90 VAL A N 1
ATOM 697 C CA . VAL A 1 90 ? -5.597 -4.831 10.304 1.00 98.19 90 VAL A CA 1
ATOM 698 C C . VAL A 1 90 ? -6.192 -3.585 10.951 1.00 98.19 90 VAL A C 1
ATOM 700 O O . VAL A 1 90 ? -6.212 -2.530 10.319 1.00 98.19 90 VAL A O 1
ATOM 703 N N . GLU A 1 91 ? -6.630 -3.680 12.206 1.00 97.81 91 GLU A N 1
ATOM 704 C CA . GLU A 1 91 ? -7.116 -2.544 12.984 1.00 97.81 91 GLU A CA 1
ATOM 705 C C . GLU A 1 91 ? -6.047 -1.457 13.087 1.00 97.81 91 GLU A C 1
ATOM 707 O O . GLU A 1 91 ? -6.326 -0.303 12.775 1.00 97.81 91 GLU A O 1
ATOM 712 N N . ALA A 1 92 ? -4.808 -1.808 13.434 1.00 97.25 92 ALA A N 1
ATOM 713 C CA . ALA A 1 92 ? -3.735 -0.825 13.537 1.00 97.25 92 ALA A CA 1
ATOM 714 C C . ALA A 1 92 ? -3.441 -0.107 12.210 1.00 97.25 92 ALA A C 1
ATOM 716 O O . ALA A 1 92 ? -3.247 1.110 12.209 1.00 97.25 92 ALA A O 1
ATOM 717 N N . LEU A 1 93 ? -3.456 -0.829 11.084 1.00 97.38 93 LEU A N 1
ATOM 718 C CA . LEU A 1 93 ? -3.283 -0.236 9.752 1.00 97.38 93 LEU A CA 1
ATOM 719 C C . LEU A 1 93 ? -4.469 0.651 9.364 1.00 97.38 93 LEU A C 1
ATOM 721 O O . LEU A 1 93 ? -4.280 1.751 8.846 1.00 97.38 93 LEU A O 1
ATOM 725 N N . ALA A 1 94 ? -5.694 0.197 9.633 1.00 97.75 94 ALA A N 1
AT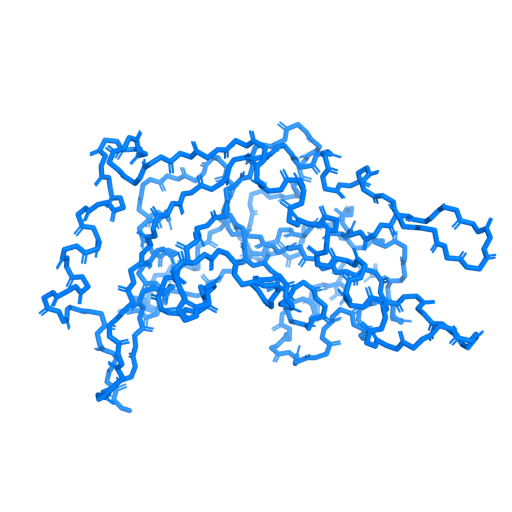OM 726 C CA . ALA A 1 94 ? -6.902 0.969 9.372 1.00 97.75 94 ALA A CA 1
ATOM 727 C C . ALA A 1 94 ? -6.937 2.255 10.206 1.00 97.75 94 ALA A C 1
ATOM 729 O O . ALA A 1 94 ? -7.266 3.313 9.677 1.00 97.75 94 ALA A O 1
ATOM 730 N N . ILE A 1 95 ? -6.553 2.190 11.482 1.00 97.19 95 ILE A N 1
ATOM 731 C CA . ILE A 1 95 ? -6.461 3.354 12.367 1.00 97.19 95 ILE A CA 1
ATOM 732 C C . ILE A 1 95 ? -5.432 4.354 11.840 1.00 97.19 95 ILE A C 1
ATOM 734 O O . ILE A 1 95 ? -5.738 5.542 11.774 1.00 97.19 95 ILE A O 1
ATOM 738 N N . ASP A 1 96 ? -4.244 3.914 11.420 1.00 95.00 96 ASP A N 1
ATOM 739 C CA . ASP A 1 96 ? -3.245 4.809 10.819 1.00 95.00 96 ASP A CA 1
ATOM 740 C C . ASP A 1 96 ? -3.802 5.516 9.570 1.00 95.00 96 ASP A C 1
ATOM 742 O O . ASP A 1 96 ? -3.787 6.748 9.460 1.00 95.00 96 ASP A O 1
ATOM 746 N N . ILE A 1 97 ? -4.434 4.750 8.679 1.00 95.25 97 ILE A N 1
ATOM 747 C CA . ILE A 1 97 ? -5.100 5.276 7.485 1.00 95.25 97 ILE A CA 1
ATOM 748 C C . ILE A 1 97 ? -6.176 6.308 7.850 1.00 95.25 97 ILE A C 1
ATOM 750 O O . ILE A 1 97 ? -6.209 7.392 7.253 1.00 95.25 97 ILE A O 1
ATOM 754 N N . LEU A 1 98 ? -7.027 5.999 8.832 1.00 97.06 98 LEU A N 1
ATOM 755 C CA . LEU A 1 98 ? -8.129 6.841 9.302 1.00 97.06 98 LEU A CA 1
ATOM 756 C C . LEU A 1 98 ? -7.662 8.036 10.145 1.00 97.06 98 LEU A C 1
ATOM 758 O O . LEU A 1 98 ? -8.441 8.961 10.373 1.00 97.06 98 LEU A O 1
ATOM 762 N N . SER A 1 99 ? -6.395 8.063 10.564 1.00 95.81 99 SER A N 1
ATOM 763 C CA . SER A 1 99 ? -5.872 9.100 11.445 1.00 95.81 99 SER A CA 1
ATOM 764 C C . SER A 1 99 ? -5.745 10.450 10.744 1.00 95.81 99 SER A C 1
ATOM 766 O O . SER A 1 99 ? -5.169 10.585 9.650 1.00 95.81 99 SER A O 1
ATOM 768 N N . THR A 1 100 ? -6.200 11.499 11.421 1.00 95.38 100 THR A N 1
ATOM 769 C CA . THR A 1 100 ? -6.178 12.885 10.934 1.00 95.38 100 THR A CA 1
ATOM 770 C C . THR A 1 100 ? -5.418 13.794 11.899 1.00 95.38 100 THR A C 1
ATOM 772 O O . THR A 1 100 ? -4.993 13.369 12.973 1.00 95.38 100 THR A O 1
ATOM 775 N N . LYS A 1 101 ? -5.146 15.031 11.472 1.00 94.06 101 LYS A N 1
ATOM 776 C CA . LYS A 1 101 ? -4.657 16.104 12.351 1.00 94.06 101 LYS A CA 1
ATOM 777 C C . LYS A 1 101 ? -5.854 16.918 12.861 1.00 94.06 101 LYS A C 1
ATOM 779 O O . LYS A 1 101 ? -6.892 16.901 12.192 1.00 94.06 101 LYS A O 1
ATOM 784 N N . PRO A 1 102 ? -5.719 17.676 13.961 1.00 93.88 102 PRO A N 1
ATOM 785 C CA . PRO A 1 102 ? -6.790 18.544 14.441 1.00 93.88 102 PRO A CA 1
ATOM 786 C C . PRO A 1 102 ? -7.298 19.484 13.337 1.00 93.88 102 PRO A C 1
ATOM 788 O O . PRO A 1 102 ? -6.509 20.054 12.581 1.00 93.88 102 PRO A O 1
ATOM 791 N N . GLY A 1 103 ? -8.622 19.603 13.212 1.00 91.94 103 GLY A N 1
ATOM 792 C CA . GLY A 1 103 ? -9.286 20.448 12.210 1.00 91.94 103 GLY A CA 1
ATOM 793 C C . GLY A 1 103 ? -9.333 19.888 10.781 1.00 91.94 103 GLY A C 1
ATOM 794 O O . GLY A 1 103 ? -9.874 20.548 9.898 1.00 91.94 103 GLY A O 1
ATOM 795 N N . GLN A 1 104 ? -8.790 18.694 10.521 1.00 93.06 104 GLN A N 1
ATOM 796 C CA . GLN A 1 104 ? -8.907 18.037 9.214 1.00 93.06 104 GLN A CA 1
ATOM 797 C C . GLN A 1 104 ? -10.197 17.218 9.109 1.00 93.06 104 GLN A C 1
ATOM 799 O O . GLN A 1 104 ? -10.681 16.679 10.103 1.00 93.06 104 GLN A O 1
ATOM 804 N N . ARG A 1 105 ? -10.722 17.080 7.884 1.00 93.25 105 ARG A N 1
ATOM 805 C CA . ARG A 1 105 ? -11.892 16.237 7.604 1.00 93.25 105 ARG A CA 1
ATOM 806 C C . ARG A 1 105 ? -11.618 14.797 8.043 1.00 93.25 105 ARG A C 1
ATOM 808 O O . ARG A 1 105 ? -10.591 14.225 7.677 1.00 93.25 105 ARG A O 1
ATOM 815 N N . THR A 1 106 ? -12.557 14.225 8.791 1.00 95.31 106 THR A N 1
ATOM 816 C CA . THR A 1 106 ? -12.542 12.814 9.178 1.00 95.31 106 THR A CA 1
ATOM 817 C C . THR A 1 106 ? -12.495 11.918 7.950 1.00 95.31 106 THR A C 1
ATOM 819 O O . THR A 1 106 ? -13.142 12.196 6.939 1.00 95.31 106 THR A O 1
ATOM 822 N N . LYS A 1 107 ? -11.725 10.838 8.044 1.00 96.19 107 LYS A N 1
ATOM 823 C CA . LYS A 1 107 ? -11.594 9.866 6.967 1.00 96.19 107 LYS A CA 1
ATOM 824 C C . LYS A 1 107 ? -12.564 8.709 7.148 1.00 96.19 107 LYS A C 1
ATOM 826 O O . LYS A 1 107 ? -12.992 8.410 8.258 1.00 96.19 107 LYS A O 1
ATOM 831 N N . LYS A 1 108 ? -12.867 8.025 6.051 1.00 96.94 108 LYS A N 1
ATOM 832 C CA . LYS A 1 108 ? -13.690 6.817 6.061 1.00 96.94 108 LYS A CA 1
ATOM 833 C C . LYS A 1 108 ? -13.168 5.822 5.040 1.00 96.94 108 LYS A C 1
ATOM 835 O O . LYS A 1 108 ? -12.975 6.182 3.884 1.00 96.94 108 LYS A O 1
ATOM 840 N N . VAL A 1 109 ? -12.995 4.563 5.427 1.00 97.12 109 VAL A N 1
ATOM 841 C CA . VAL A 1 109 ? -12.787 3.482 4.460 1.00 97.12 109 VAL A CA 1
ATOM 842 C C . VAL A 1 109 ? -14.134 3.166 3.810 1.00 97.12 109 VAL A C 1
ATOM 844 O O . VAL A 1 109 ? -15.097 2.832 4.496 1.00 97.12 109 VAL A O 1
ATOM 847 N N . LEU A 1 110 ? -14.225 3.292 2.493 1.00 95.12 110 LEU A N 1
ATOM 848 C CA . LEU A 1 110 ? -15.446 3.051 1.724 1.00 95.12 110 LEU A CA 1
ATOM 849 C C . LEU A 1 110 ? -15.563 1.607 1.242 1.00 95.12 110 LEU A C 1
ATOM 851 O O . LEU A 1 110 ? -16.665 1.076 1.166 1.00 95.12 110 LEU A O 1
ATOM 855 N N . ALA A 1 111 ? -14.438 0.988 0.900 1.00 93.62 111 ALA A N 1
ATOM 856 C CA . ALA A 1 111 ? -14.386 -0.375 0.395 1.00 93.62 111 ALA A CA 1
ATOM 857 C C . ALA A 1 111 ? -13.002 -0.978 0.627 1.00 93.62 111 ALA A C 1
ATOM 859 O O . ALA A 1 111 ? -12.037 -0.268 0.919 1.00 93.62 111 ALA A O 1
ATOM 860 N N . ILE A 1 112 ? -12.900 -2.290 0.462 1.00 95.56 112 ILE A N 1
ATOM 861 C CA . ILE A 1 112 ? -11.634 -3.012 0.486 1.00 95.56 112 ILE A CA 1
ATOM 862 C C . ILE A 1 112 ? -11.530 -3.767 -0.822 1.00 95.56 112 ILE A C 1
ATOM 864 O O . ILE A 1 112 ? -12.458 -4.461 -1.220 1.00 95.56 112 ILE A O 1
ATOM 868 N N . PHE A 1 113 ? -10.407 -3.622 -1.498 1.00 94.62 113 PHE A N 1
ATOM 869 C CA . PHE A 1 113 ? -10.149 -4.340 -2.729 1.00 94.62 113 PHE A CA 1
ATOM 870 C C . PHE A 1 113 ? -9.228 -5.512 -2.461 1.00 94.62 113 PHE A C 1
ATOM 872 O O . PHE A 1 113 ? -8.208 -5.346 -1.790 1.00 94.62 113 PHE A O 1
ATOM 879 N N . ARG A 1 114 ? -9.606 -6.675 -2.983 1.00 95.75 114 ARG A N 1
ATOM 880 C CA . ARG A 1 114 ? -8.890 -7.939 -2.841 1.00 95.75 114 ARG A CA 1
ATOM 881 C C . ARG A 1 114 ? -8.245 -8.302 -4.172 1.00 95.75 114 ARG A C 1
ATOM 883 O O . ARG A 1 114 ? -8.883 -8.221 -5.215 1.00 95.75 114 ARG A O 1
ATOM 890 N N . PHE A 1 115 ? -6.974 -8.681 -4.153 1.00 95.69 115 PHE A N 1
ATOM 891 C CA . PHE A 1 115 ? -6.279 -9.134 -5.357 1.00 95.69 115 PHE A CA 1
ATOM 892 C C . PHE A 1 115 ? -5.094 -10.035 -4.998 1.00 95.69 115 PHE A C 1
ATOM 894 O O . PHE A 1 115 ? -4.463 -9.834 -3.960 1.00 95.69 115 PHE A O 1
ATOM 901 N N . PRO A 1 116 ? -4.758 -11.029 -5.835 1.00 96.44 116 PRO A N 1
ATOM 902 C CA . PRO A 1 116 ? -3.569 -11.838 -5.619 1.00 96.44 116 PRO A CA 1
ATOM 903 C C . PRO A 1 116 ? -2.307 -11.055 -6.014 1.00 96.44 116 PRO A C 1
ATOM 905 O O . PRO A 1 116 ? -2.310 -10.294 -6.988 1.00 96.44 116 PRO A O 1
ATOM 908 N N . CYS A 1 117 ? -1.207 -11.263 -5.289 1.00 97.19 117 CYS A N 1
ATOM 909 C CA . CYS A 1 117 ? 0.072 -10.598 -5.542 1.00 97.19 117 CYS A CA 1
ATOM 910 C C . CYS A 1 117 ? 0.559 -10.828 -6.978 1.00 97.19 117 CYS A C 1
ATOM 912 O O . CYS A 1 117 ? 0.990 -9.888 -7.650 1.00 97.19 117 CYS A O 1
ATOM 914 N N . VAL A 1 118 ? 0.409 -12.053 -7.491 1.00 96.81 118 VAL A N 1
ATOM 915 C CA . VAL A 1 118 ? 0.790 -12.401 -8.867 1.00 96.81 118 VAL A CA 1
ATOM 916 C C . VAL A 1 118 ? 0.125 -11.512 -9.921 1.00 96.81 118 VAL A C 1
ATOM 918 O O . VAL A 1 118 ? 0.759 -11.211 -10.931 1.00 96.81 118 VAL A O 1
ATOM 921 N N . SER A 1 119 ? -1.108 -11.037 -9.704 1.00 95.88 119 SER A N 1
ATOM 922 C CA . SER A 1 119 ? -1.751 -10.125 -10.656 1.00 95.88 119 SER A CA 1
ATOM 923 C C . SER A 1 119 ? -0.964 -8.824 -10.768 1.00 95.88 119 SER A C 1
ATOM 925 O O . SER A 1 119 ? -0.700 -8.379 -11.878 1.00 95.88 119 SER A O 1
ATOM 927 N N . VAL A 1 120 ? -0.494 -8.264 -9.646 1.00 95.69 120 VAL A N 1
ATOM 928 C CA . VAL A 1 120 ? 0.283 -7.011 -9.639 1.00 95.69 120 VAL A CA 1
ATOM 929 C C . VAL A 1 120 ? 1.618 -7.207 -10.348 1.00 95.69 120 VAL A C 1
ATOM 931 O O . VAL A 1 120 ? 2.049 -6.354 -11.121 1.00 95.69 120 VAL A O 1
ATOM 934 N N . ARG A 1 121 ? 2.263 -8.356 -10.123 1.00 95.69 121 ARG A N 1
ATOM 935 C CA . ARG A 1 121 ? 3.553 -8.684 -10.743 1.00 95.69 121 ARG A CA 1
ATOM 936 C C . ARG A 1 121 ? 3.453 -8.947 -12.246 1.00 95.69 121 ARG A C 1
ATOM 938 O O . ARG A 1 121 ? 4.418 -8.699 -12.965 1.00 95.69 121 ARG A O 1
ATOM 945 N N . ARG A 1 122 ? 2.304 -9.439 -12.718 1.00 95.06 122 ARG A N 1
ATOM 946 C CA . ARG A 1 122 ? 2.035 -9.704 -14.140 1.00 95.06 122 ARG A CA 1
ATOM 947 C C . ARG A 1 122 ? 1.576 -8.476 -14.915 1.00 95.06 122 ARG A C 1
ATOM 949 O O . ARG A 1 122 ? 1.585 -8.529 -16.143 1.00 95.06 122 ARG A O 1
ATOM 956 N N . GLU A 1 123 ? 1.200 -7.390 -14.241 1.00 93.75 123 GLU A N 1
ATOM 957 C CA . GLU A 1 123 ? 0.870 -6.148 -14.933 1.00 93.75 123 GLU A CA 1
ATOM 958 C C . GLU A 1 123 ? 2.077 -5.648 -15.724 1.00 93.75 123 GLU A C 1
ATOM 960 O O . GLU A 1 123 ? 3.181 -5.454 -15.198 1.00 93.75 123 GLU A O 1
ATOM 965 N N . THR A 1 124 ? 1.842 -5.420 -17.012 1.00 91.38 124 THR A N 1
ATOM 966 C CA . THR A 1 124 ? 2.833 -4.868 -17.926 1.00 91.38 124 THR A CA 1
ATOM 967 C C . THR A 1 124 ? 2.307 -3.593 -18.551 1.00 91.38 124 THR A C 1
ATOM 969 O O . THR A 1 124 ? 1.108 -3.423 -18.774 1.00 91.38 124 THR A O 1
ATOM 972 N N . ILE A 1 125 ? 3.229 -2.694 -18.856 1.00 86.62 125 ILE A N 1
ATOM 973 C CA . ILE A 1 125 ? 2.963 -1.490 -19.632 1.00 86.62 125 ILE A CA 1
ATOM 974 C C . ILE A 1 125 ? 3.832 -1.519 -20.883 1.00 86.62 125 ILE A C 1
ATOM 976 O O . ILE A 1 125 ? 4.970 -1.999 -20.865 1.00 86.62 125 ILE A O 1
ATOM 980 N N . SER A 1 126 ? 3.275 -1.034 -21.989 1.00 83.19 126 SER A N 1
ATOM 981 C CA . SER A 1 126 ? 4.023 -0.862 -23.228 1.00 83.19 126 SER A CA 1
ATOM 982 C C . SER A 1 126 ? 4.906 0.370 -23.110 1.00 83.19 126 SER A C 1
ATOM 984 O O . SER A 1 126 ? 4.427 1.476 -22.873 1.00 83.19 126 SER A O 1
ATOM 986 N N . TYR A 1 127 ? 6.204 0.181 -23.293 1.00 73.50 127 TYR A N 1
ATOM 987 C CA . TYR A 1 127 ? 7.200 1.217 -23.111 1.00 73.50 127 TYR A CA 1
ATOM 988 C C . TYR A 1 127 ? 8.327 1.062 -24.136 1.00 73.50 127 TYR A C 1
ATOM 990 O O . TYR A 1 127 ? 8.976 0.022 -24.202 1.00 73.50 127 TYR A O 1
ATOM 998 N N . ASN A 1 128 ? 8.547 2.093 -24.963 1.00 72.69 128 ASN A N 1
ATOM 999 C CA . ASN A 1 128 ? 9.536 2.098 -26.054 1.00 72.69 128 ASN A CA 1
ATOM 1000 C C . ASN A 1 128 ? 9.491 0.840 -26.950 1.00 72.69 128 ASN A C 1
ATOM 1002 O O . ASN A 1 128 ? 10.526 0.319 -27.355 1.00 72.69 128 ASN A O 1
ATOM 1006 N N . GLY A 1 129 ? 8.287 0.333 -27.238 1.00 77.88 129 GLY A N 1
ATOM 1007 C CA . GLY A 1 129 ? 8.086 -0.870 -28.056 1.00 77.88 129 GLY A CA 1
ATOM 1008 C C . GLY A 1 129 ? 8.304 -2.202 -27.326 1.00 77.88 129 GLY A C 1
ATOM 1009 O O . GLY A 1 129 ? 8.121 -3.249 -27.937 1.00 77.88 129 GLY A O 1
ATOM 1010 N N . ALA A 1 130 ? 8.647 -2.185 -26.035 1.00 79.94 130 ALA A N 1
ATOM 1011 C CA . ALA A 1 130 ? 8.750 -3.372 -25.192 1.00 79.94 130 ALA A CA 1
ATOM 1012 C C . ALA A 1 130 ? 7.588 -3.450 -24.191 1.00 79.94 130 ALA A C 1
ATOM 1014 O O . ALA A 1 130 ? 7.074 -2.430 -23.735 1.00 79.94 130 ALA A O 1
ATOM 1015 N N . HIS A 1 131 ? 7.195 -4.665 -23.813 1.00 85.50 131 HIS A N 1
ATOM 1016 C CA . HIS A 1 131 ? 6.310 -4.892 -22.672 1.00 85.50 131 HIS A CA 1
ATOM 1017 C C . HIS A 1 131 ? 7.166 -5.142 -21.441 1.00 85.50 131 HIS A C 1
ATOM 1019 O O . HIS A 1 131 ? 7.908 -6.121 -21.380 1.00 85.50 131 HIS A O 1
ATOM 1025 N N . VAL A 1 132 ? 7.076 -4.242 -20.472 1.00 86.75 132 VAL A N 1
ATOM 1026 C CA . VAL A 1 132 ? 7.860 -4.318 -19.241 1.00 86.75 132 VAL A CA 1
ATOM 1027 C C . VAL A 1 132 ? 6.928 -4.411 -18.051 1.00 86.75 132 VAL A C 1
ATOM 1029 O O . VAL A 1 132 ? 5.851 -3.811 -18.039 1.00 86.75 132 VAL A O 1
ATOM 1032 N N . ARG A 1 133 ? 7.350 -5.173 -17.041 1.00 92.25 133 ARG A N 1
ATOM 1033 C CA . ARG A 1 133 ? 6.652 -5.257 -15.759 1.00 92.25 133 ARG A CA 1
ATOM 1034 C C . ARG A 1 133 ? 6.469 -3.855 -15.179 1.00 92.25 133 ARG A C 1
ATOM 1036 O O . ARG A 1 133 ? 7.416 -3.075 -15.171 1.00 92.25 133 ARG A O 1
ATOM 1043 N N . ALA A 1 134 ? 5.269 -3.543 -14.707 1.00 93.06 134 ALA A N 1
ATOM 1044 C CA . ALA A 1 134 ? 4.925 -2.198 -14.257 1.00 93.06 134 ALA A CA 1
ATOM 1045 C C . ALA A 1 134 ? 5.209 -1.972 -12.765 1.00 93.06 134 ALA A C 1
ATOM 1047 O O . ALA A 1 134 ? 5.582 -0.863 -12.381 1.00 93.06 134 ALA A O 1
ATOM 1048 N N . PHE A 1 135 ? 5.075 -3.010 -11.932 1.00 96.25 135 PHE A N 1
ATOM 1049 C CA . PHE A 1 135 ? 5.098 -2.867 -10.473 1.00 96.25 135 PHE A CA 1
ATOM 1050 C C . PHE A 1 135 ? 5.937 -3.924 -9.761 1.00 96.25 135 PHE A C 1
ATOM 1052 O O . PHE A 1 135 ? 5.978 -5.086 -10.168 1.00 96.25 135 PHE A O 1
ATOM 1059 N N . CYS A 1 136 ? 6.520 -3.519 -8.639 1.00 97.06 136 CYS A N 1
ATOM 1060 C CA . CYS A 1 136 ? 7.155 -4.364 -7.636 1.00 97.06 136 CYS A CA 1
ATOM 1061 C C . CYS A 1 136 ? 6.328 -4.344 -6.340 1.00 97.06 136 CYS A C 1
ATOM 1063 O O . CYS A 1 136 ? 5.681 -3.342 -6.034 1.00 97.06 136 CYS A O 1
ATOM 1065 N N . VAL A 1 137 ? 6.356 -5.435 -5.580 1.00 97.69 137 VAL A N 1
ATOM 1066 C CA . VAL A 1 137 ? 5.606 -5.647 -4.340 1.00 97.69 137 VAL A CA 1
ATOM 1067 C C . VAL A 1 137 ? 6.574 -6.055 -3.235 1.00 97.69 137 VAL A C 1
ATOM 1069 O O . VAL A 1 137 ? 7.165 -7.132 -3.285 1.00 97.69 137 VAL A O 1
ATOM 1072 N N . TYR A 1 138 ? 6.716 -5.206 -2.224 1.00 97.38 138 TYR A N 1
ATOM 1073 C CA . TYR A 1 138 ? 7.668 -5.406 -1.136 1.00 97.38 138 TYR A CA 1
ATOM 1074 C C . TYR A 1 138 ? 6.943 -5.620 0.184 1.00 97.38 138 TYR A C 1
ATOM 1076 O O . TYR A 1 138 ? 5.954 -4.941 0.476 1.00 97.38 138 TYR A O 1
ATOM 1084 N N . ASP A 1 139 ? 7.459 -6.538 0.996 1.00 96.69 139 ASP A N 1
ATOM 1085 C CA . ASP A 1 139 ? 7.076 -6.606 2.395 1.00 96.69 139 ASP A CA 1
ATOM 1086 C C . ASP A 1 139 ? 7.614 -5.379 3.139 1.00 96.69 139 ASP A C 1
ATOM 1088 O O . ASP A 1 139 ? 8.711 -4.894 2.872 1.00 96.69 139 ASP A O 1
ATOM 1092 N N . GLN A 1 140 ? 6.836 -4.837 4.066 1.00 93.75 140 GLN A N 1
ATOM 1093 C CA . GLN A 1 140 ? 7.270 -3.707 4.874 1.00 93.75 140 GLN A CA 1
ATOM 1094 C C . GLN A 1 140 ? 6.625 -3.819 6.249 1.00 93.75 140 GLN A C 1
ATOM 1096 O O . GLN A 1 140 ? 5.590 -4.449 6.430 1.00 93.75 140 GLN A O 1
ATOM 1101 N N . THR A 1 141 ? 7.251 -3.209 7.242 1.00 94.31 141 THR A N 1
ATOM 1102 C CA . THR A 1 141 ? 6.635 -3.036 8.553 1.00 94.31 141 THR A CA 1
ATOM 1103 C C . THR A 1 141 ? 6.386 -1.564 8.788 1.00 94.31 141 THR A C 1
ATOM 1105 O O . THR A 1 141 ? 7.274 -0.749 8.528 1.00 94.31 141 THR A O 1
ATOM 1108 N N . VAL A 1 142 ? 5.221 -1.221 9.326 1.00 92.88 142 VAL A N 1
ATOM 1109 C CA . VAL A 1 142 ? 4.866 0.170 9.620 1.00 92.88 142 VAL A CA 1
ATOM 1110 C C . VAL A 1 142 ? 4.673 0.368 11.128 1.00 92.88 142 VAL A C 1
ATOM 1112 O O . VAL A 1 142 ? 4.031 -0.465 11.778 1.00 92.88 142 VAL A O 1
ATOM 1115 N N . PRO A 1 143 ? 5.246 1.429 11.727 1.00 93.50 143 PRO A N 1
ATOM 1116 C CA . PRO A 1 143 ? 5.000 1.766 13.125 1.00 93.50 143 PRO A CA 1
ATOM 1117 C C . PRO A 1 143 ? 3.517 2.033 13.406 1.00 93.50 143 PRO A C 1
ATOM 1119 O O . PRO A 1 143 ? 2.788 2.533 12.551 1.00 93.50 143 PRO A O 1
ATOM 1122 N N . ARG A 1 144 ? 3.070 1.748 14.631 1.00 93.56 144 ARG A N 1
ATOM 1123 C CA . ARG A 1 144 ? 1.697 2.031 15.072 1.00 93.56 144 ARG A CA 1
ATOM 1124 C C . ARG A 1 144 ? 1.597 3.473 15.549 1.00 93.56 144 ARG A C 1
ATOM 1126 O O . ARG A 1 144 ? 2.363 3.892 16.410 1.00 93.56 144 ARG A O 1
ATOM 1133 N N . ILE A 1 145 ? 0.628 4.224 15.033 1.00 90.88 145 ILE A N 1
ATOM 1134 C CA . ILE A 1 145 ? 0.595 5.674 15.252 1.00 90.88 145 ILE A CA 1
ATOM 1135 C C . ILE A 1 145 ? 0.236 6.091 16.690 1.00 90.88 145 ILE A C 1
ATOM 1137 O O . ILE A 1 145 ? 0.827 7.041 17.201 1.00 90.88 145 ILE A O 1
ATOM 1141 N N . PHE A 1 146 ? -0.667 5.358 17.355 1.00 88.75 146 PHE A N 1
ATOM 1142 C CA . PHE A 1 146 ? -1.118 5.631 18.733 1.00 88.75 146 PHE A CA 1
ATOM 1143 C C . PHE A 1 146 ? -0.492 4.720 19.802 1.00 88.75 146 PHE A C 1
ATOM 1145 O O . PHE A 1 146 ? -0.638 4.989 20.989 1.00 88.75 146 PHE A O 1
ATOM 1152 N N . HIS A 1 147 ? 0.211 3.662 19.394 1.00 89.69 147 HIS A N 1
ATOM 1153 C CA . HIS A 1 147 ? 0.807 2.663 20.289 1.00 89.69 147 HIS A CA 1
ATOM 1154 C C . HIS A 1 147 ? 2.252 2.382 19.869 1.00 89.69 147 HIS A C 1
ATOM 1156 O O . HIS A 1 147 ? 2.583 1.287 19.416 1.00 89.69 147 HIS A O 1
ATOM 1162 N N . GLN A 1 148 ? 3.094 3.417 19.918 1.00 89.56 148 GLN A N 1
ATOM 1163 C CA . GLN A 1 148 ? 4.487 3.362 19.447 1.00 89.56 148 GLN A CA 1
ATOM 1164 C C . GLN A 1 148 ? 5.393 2.482 20.325 1.00 89.56 148 GLN A C 1
ATOM 1166 O O . GLN A 1 148 ? 6.498 2.141 19.917 1.00 89.56 148 GLN A O 1
ATOM 1171 N N . ASP A 1 149 ? 4.926 2.123 21.520 1.00 92.56 149 ASP A N 1
ATOM 1172 C CA . ASP A 1 149 ? 5.538 1.163 22.438 1.00 92.56 149 ASP A CA 1
ATOM 1173 C C . ASP A 1 149 ? 5.386 -0.294 21.970 1.00 92.56 149 ASP A C 1
ATOM 1175 O O . ASP A 1 149 ? 6.170 -1.161 22.355 1.00 92.56 149 ASP A O 1
ATOM 1179 N N . LEU A 1 150 ? 4.400 -0.568 21.114 1.00 93.25 150 LEU A N 1
ATOM 1180 C CA . LEU A 1 150 ? 4.184 -1.884 20.532 1.00 93.25 150 LEU A CA 1
ATOM 1181 C C . LEU A 1 150 ? 5.035 -2.090 19.275 1.00 93.25 150 LEU A C 1
ATOM 1183 O O . LEU A 1 150 ? 5.383 -1.153 18.554 1.00 93.25 150 LEU A O 1
ATOM 1187 N N . ALA A 1 151 ? 5.304 -3.359 18.962 1.00 94.69 151 ALA A N 1
ATOM 1188 C CA . ALA A 1 151 ? 6.006 -3.725 17.738 1.00 94.69 151 ALA A CA 1
ATOM 1189 C C . ALA A 1 151 ? 5.280 -3.186 16.479 1.00 94.69 151 ALA A C 1
ATOM 1191 O O . ALA A 1 151 ? 4.036 -3.199 16.434 1.00 94.69 151 ALA A O 1
ATOM 1192 N N . PRO A 1 152 ? 6.032 -2.756 15.441 1.00 96.06 152 PRO A N 1
ATOM 1193 C CA . PRO A 1 152 ? 5.477 -2.398 14.138 1.00 96.06 152 PRO A CA 1
ATOM 1194 C C . PRO A 1 152 ? 4.555 -3.484 13.580 1.00 96.06 152 PRO A C 1
ATOM 1196 O O . PRO A 1 152 ? 4.723 -4.667 13.876 1.00 96.06 152 PRO A O 1
ATOM 1199 N N . VAL A 1 153 ? 3.584 -3.098 12.753 1.00 97.38 153 VAL A N 1
ATOM 1200 C CA . VAL A 1 153 ? 2.683 -4.062 12.113 1.00 97.38 153 VAL A CA 1
ATOM 1201 C C . VAL A 1 153 ? 3.473 -4.871 11.074 1.00 97.38 153 VAL A C 1
ATOM 1203 O O . VAL A 1 153 ? 3.982 -4.269 10.125 1.00 97.38 153 VAL A O 1
ATOM 1206 N N . PRO A 1 154 ? 3.587 -6.207 11.219 1.00 97.44 154 PRO A N 1
ATOM 1207 C CA . PRO A 1 154 ? 4.487 -7.013 10.393 1.00 97.44 154 PRO A CA 1
ATOM 1208 C C . PRO A 1 154 ? 3.892 -7.400 9.031 1.00 97.44 154 PRO A C 1
ATOM 1210 O O . PRO A 1 154 ? 4.612 -7.828 8.135 1.00 97.44 154 PRO A O 1
ATOM 1213 N N . THR A 1 155 ? 2.576 -7.277 8.865 1.00 97.81 155 THR A N 1
ATOM 1214 C CA . THR A 1 155 ? 1.812 -7.748 7.695 1.00 97.81 155 THR A CA 1
ATOM 1215 C C . THR A 1 155 ? 1.444 -6.636 6.711 1.00 97.81 155 THR A C 1
ATOM 1217 O O . THR A 1 155 ? 0.574 -6.809 5.852 1.00 97.81 155 THR A O 1
ATOM 1220 N N . HIS A 1 156 ? 2.135 -5.501 6.815 1.00 97.44 156 HIS A N 1
ATOM 1221 C CA . HIS A 1 156 ? 2.082 -4.416 5.845 1.00 97.44 156 HIS A CA 1
ATOM 1222 C C . HIS A 1 156 ? 2.941 -4.738 4.611 1.00 97.44 156 HIS A C 1
ATOM 1224 O O . HIS A 1 156 ? 3.809 -5.615 4.610 1.00 97.44 156 HIS A O 1
ATOM 1230 N N . GLY A 1 157 ? 2.659 -4.052 3.516 1.00 97.00 157 GLY A N 1
ATOM 1231 C CA . GLY A 1 157 ? 3.476 -4.087 2.320 1.00 97.00 157 GLY A CA 1
ATOM 1232 C C . GLY A 1 157 ? 3.208 -2.867 1.463 1.00 97.00 157 GLY A C 1
ATOM 1233 O O . GLY A 1 157 ? 2.282 -2.087 1.718 1.00 97.00 157 GLY A O 1
ATOM 1234 N N . ILE A 1 158 ? 4.002 -2.726 0.411 1.00 97.06 158 ILE A N 1
ATOM 1235 C CA . ILE A 1 158 ? 3.847 -1.642 -0.554 1.00 97.06 158 ILE A CA 1
ATOM 1236 C C . ILE A 1 158 ? 3.984 -2.138 -1.982 1.00 97.06 158 ILE A C 1
ATOM 1238 O O . ILE A 1 158 ? 4.800 -3.005 -2.292 1.00 97.06 158 ILE A O 1
ATOM 1242 N N . VAL A 1 159 ? 3.202 -1.527 -2.866 1.00 97.06 159 VAL A N 1
ATOM 1243 C CA . VAL A 1 159 ? 3.384 -1.622 -4.313 1.00 97.06 159 VAL A CA 1
ATOM 1244 C C . VAL A 1 159 ? 4.110 -0.369 -4.796 1.00 97.06 159 VAL A C 1
ATOM 1246 O O . VAL A 1 159 ? 3.678 0.748 -4.507 1.00 97.06 159 VAL A O 1
ATOM 1249 N N . LEU A 1 160 ? 5.198 -0.547 -5.544 1.00 96.50 160 LEU A N 1
ATOM 1250 C CA . LEU A 1 160 ? 5.954 0.533 -6.181 1.00 96.50 160 LEU A CA 1
ATOM 1251 C C . LEU A 1 160 ? 5.968 0.346 -7.699 1.00 96.50 160 LEU A C 1
ATOM 1253 O O . LEU A 1 160 ? 6.180 -0.755 -8.200 1.00 96.50 160 LEU A O 1
ATOM 1257 N N . ALA A 1 161 ? 5.763 1.430 -8.438 1.00 94.50 161 ALA A N 1
ATOM 1258 C CA . ALA A 1 161 ? 5.887 1.459 -9.885 1.00 94.50 161 ALA A CA 1
ATOM 1259 C C . ALA A 1 161 ? 7.361 1.476 -10.290 1.00 94.50 161 ALA A C 1
ATOM 1261 O O . ALA A 1 161 ? 8.164 2.247 -9.763 1.00 94.50 161 ALA A O 1
ATOM 1262 N N . ARG A 1 162 ? 7.702 0.680 -11.296 1.00 92.19 162 ARG A N 1
ATOM 1263 C CA . ARG A 1 162 ? 9.041 0.628 -11.875 1.00 92.19 162 ARG A CA 1
ATOM 1264 C C . ARG A 1 162 ? 9.292 1.852 -12.741 1.00 92.19 162 ARG A C 1
ATOM 1266 O O . ARG A 1 162 ? 8.879 1.896 -13.898 1.00 92.19 162 ARG A O 1
ATOM 1273 N N . ARG A 1 163 ? 9.936 2.888 -12.202 1.00 83.56 163 ARG A N 1
ATOM 1274 C CA . ARG A 1 163 ? 10.097 4.180 -12.898 1.00 83.56 163 ARG A CA 1
ATOM 1275 C C . ARG A 1 163 ? 11.147 4.127 -14.011 1.00 83.56 163 ARG A C 1
ATOM 1277 O O . ARG A 1 163 ? 12.239 4.664 -13.879 1.00 83.56 163 ARG A O 1
ATOM 1284 N N . MET A 1 164 ? 10.761 3.547 -15.145 1.00 77.69 164 MET A N 1
ATOM 1285 C CA . MET A 1 164 ? 11.642 3.277 -16.289 1.00 77.69 164 MET A CA 1
ATOM 1286 C C . MET A 1 164 ? 11.546 4.293 -17.440 1.00 77.69 164 MET A C 1
ATOM 1288 O O . MET A 1 164 ? 12.193 4.097 -18.471 1.00 77.69 164 MET A O 1
ATOM 1292 N N . TYR A 1 165 ? 10.746 5.358 -17.311 1.00 74.62 165 TYR A N 1
ATOM 1293 C CA . TYR A 1 165 ? 10.472 6.277 -18.422 1.00 74.62 165 TYR A CA 1
ATOM 1294 C C . TYR A 1 165 ? 11.712 7.067 -18.891 1.00 74.62 165 TYR A C 1
ATOM 1296 O O . TYR A 1 165 ? 12.547 7.517 -18.108 1.00 74.62 165 TYR A O 1
ATOM 1304 N N . LYS A 1 166 ? 11.796 7.259 -20.206 1.00 77.31 166 LYS A N 1
ATOM 1305 C CA . LYS A 1 166 ? 12.795 8.007 -20.975 1.00 77.31 166 LYS A CA 1
ATOM 1306 C C . LYS A 1 166 ? 12.039 8.699 -22.106 1.00 77.31 166 LYS A C 1
ATOM 1308 O O . LYS A 1 166 ? 10.956 8.254 -22.496 1.00 77.31 166 LYS A O 1
ATOM 1313 N N . ALA A 1 167 ? 12.615 9.773 -22.639 1.00 73.12 167 ALA A N 1
ATOM 1314 C CA . ALA A 1 167 ? 12.040 10.471 -23.783 1.00 73.12 167 ALA A CA 1
ATOM 1315 C C . ALA A 1 167 ? 11.752 9.483 -24.941 1.00 73.12 167 ALA A C 1
ATOM 1317 O O . ALA A 1 167 ? 12.572 8.593 -25.180 1.00 73.12 167 ALA A O 1
ATOM 1318 N N . PRO A 1 168 ? 10.611 9.617 -25.643 1.00 81.94 168 PRO A N 1
ATOM 1319 C CA . PRO A 1 168 ? 9.665 10.739 -25.590 1.00 81.94 168 PRO A CA 1
ATOM 1320 C C . PRO A 1 168 ? 8.579 10.635 -24.500 1.00 81.94 168 PRO A C 1
ATOM 1322 O O . PRO A 1 168 ? 7.808 11.578 -24.333 1.00 81.94 168 PRO A O 1
ATOM 1325 N N . VAL A 1 169 ? 8.502 9.532 -23.744 1.00 82.81 169 VAL A N 1
ATOM 1326 C CA . VAL A 1 169 ? 7.474 9.344 -22.706 1.00 82.81 169 VAL A CA 1
ATOM 1327 C C . VAL A 1 169 ? 7.733 10.283 -21.528 1.00 82.81 169 VAL A C 1
ATOM 1329 O O . VAL A 1 169 ? 8.815 10.294 -20.936 1.00 82.81 169 VAL A O 1
ATOM 1332 N N . THR A 1 170 ? 6.722 11.071 -21.163 1.00 86.69 170 THR A N 1
ATOM 1333 C CA . THR A 1 170 ? 6.809 11.971 -20.006 1.00 86.69 170 THR A CA 1
ATOM 1334 C C . THR A 1 170 ? 6.524 11.228 -18.701 1.00 86.69 170 THR A C 1
ATOM 1336 O O . THR A 1 170 ? 5.776 10.251 -18.676 1.00 86.69 170 THR A O 1
ATOM 1339 N N . ALA A 1 171 ? 7.052 11.744 -17.587 1.00 84.94 171 ALA A N 1
ATOM 1340 C CA . ALA A 1 171 ? 6.750 11.244 -16.243 1.00 84.94 171 ALA A CA 1
ATOM 1341 C C . ALA A 1 171 ? 5.236 11.139 -15.983 1.00 84.94 171 ALA A C 1
ATOM 1343 O O . ALA A 1 171 ? 4.765 10.128 -15.475 1.00 84.94 171 ALA A O 1
ATOM 1344 N N . ARG A 1 172 ? 4.484 12.167 -16.399 1.00 87.25 172 ARG A N 1
ATOM 1345 C CA . ARG A 1 172 ? 3.029 12.257 -16.233 1.00 87.25 172 ARG 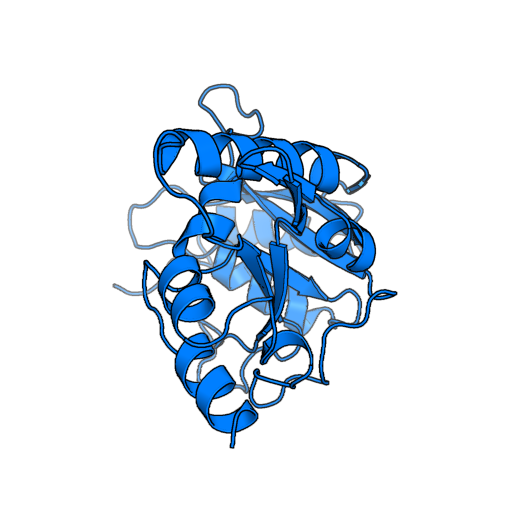A CA 1
ATOM 1346 C C . ARG A 1 172 ? 2.283 11.207 -17.050 1.00 87.25 172 ARG A C 1
ATOM 1348 O O . ARG A 1 172 ? 1.308 10.643 -16.571 1.00 87.25 172 ARG A O 1
ATOM 1355 N N . GLN A 1 173 ? 2.713 10.966 -18.288 1.00 87.00 173 GLN A N 1
ATOM 1356 C CA . GLN A 1 173 ? 2.108 9.930 -19.123 1.00 87.00 173 GLN A CA 1
ATOM 1357 C C . GLN A 1 173 ? 2.317 8.550 -18.499 1.00 87.00 173 GLN A C 1
ATOM 1359 O O . GLN A 1 173 ? 1.354 7.818 -18.315 1.00 87.00 173 GLN A O 1
ATOM 1364 N N . PHE A 1 174 ? 3.548 8.253 -18.081 1.00 86.62 174 PHE A N 1
ATOM 1365 C CA . PHE A 1 174 ? 3.869 6.999 -17.410 1.00 86.62 174 PHE A CA 1
ATOM 1366 C C . PHE A 1 174 ? 3.058 6.801 -16.119 1.00 86.62 174 PHE A C 1
ATOM 1368 O O . PHE A 1 174 ? 2.514 5.728 -15.880 1.00 86.62 174 PHE A O 1
ATOM 1375 N N . GLU A 1 175 ? 2.952 7.840 -15.288 1.00 88.50 175 GLU A N 1
ATOM 1376 C CA . GLU A 1 175 ? 2.146 7.802 -14.065 1.00 88.50 175 GLU A CA 1
ATOM 1377 C C . GLU A 1 175 ? 0.668 7.512 -14.369 1.00 88.50 175 GLU A C 1
ATOM 1379 O O . GLU A 1 175 ? 0.058 6.668 -13.714 1.00 88.50 175 GLU A O 1
ATOM 1384 N N . ASN A 1 176 ? 0.102 8.155 -15.395 1.00 88.31 176 ASN A N 1
ATOM 1385 C CA . ASN A 1 176 ? -1.269 7.890 -15.826 1.00 88.31 176 ASN A CA 1
ATOM 1386 C C . ASN A 1 176 ? -1.461 6.430 -16.265 1.00 88.31 176 ASN A C 1
ATOM 1388 O O . ASN A 1 176 ? -2.451 5.814 -15.871 1.00 88.31 176 ASN A O 1
ATOM 1392 N N . ASP A 1 177 ? -0.528 5.874 -17.039 1.00 88.44 177 ASP A N 1
ATOM 1393 C CA . ASP A 1 177 ? -0.599 4.486 -17.512 1.00 88.44 177 ASP A CA 1
ATOM 1394 C C . ASP A 1 177 ? -0.535 3.495 -16.339 1.00 88.44 177 ASP A C 1
ATOM 1396 O O . ASP A 1 177 ? -1.335 2.558 -16.266 1.00 88.44 177 ASP A O 1
ATOM 1400 N N . CYS A 1 178 ? 0.343 3.749 -15.363 1.00 89.44 178 CYS A N 1
ATOM 1401 C CA . CYS A 1 178 ? 0.414 2.973 -14.126 1.00 89.44 178 CYS A CA 1
ATOM 1402 C C . CYS A 1 178 ? -0.881 3.062 -13.304 1.00 89.44 178 CYS A C 1
ATOM 1404 O O . CYS A 1 178 ? -1.399 2.040 -12.852 1.00 89.44 178 CYS A O 1
ATOM 1406 N N . ASN A 1 179 ? -1.439 4.264 -13.135 1.00 89.19 179 ASN A N 1
ATOM 1407 C CA . ASN A 1 179 ? -2.688 4.456 -12.398 1.00 89.19 179 ASN A CA 1
ATOM 1408 C C . ASN A 1 179 ? -3.855 3.719 -13.070 1.00 89.19 179 ASN A C 1
ATOM 1410 O O . ASN A 1 179 ? -4.673 3.110 -12.383 1.00 89.19 179 ASN A O 1
ATOM 1414 N N . LEU A 1 180 ? -3.921 3.726 -14.405 1.00 88.38 180 LEU A N 1
ATOM 1415 C CA . LEU A 1 180 ? -4.925 2.971 -15.157 1.00 88.38 180 LEU A CA 1
ATOM 1416 C C . LEU A 1 180 ? -4.748 1.456 -14.992 1.00 88.38 180 LEU A C 1
ATOM 1418 O O . LEU A 1 180 ? -5.742 0.750 -14.814 1.00 88.38 180 LEU A O 1
ATOM 1422 N N . ALA A 1 181 ? -3.511 0.953 -15.026 1.00 89.38 181 ALA A N 1
ATOM 1423 C CA . ALA A 1 181 ? -3.225 -0.464 -14.809 1.00 89.38 181 ALA A CA 1
ATOM 1424 C C . ALA A 1 181 ? -3.657 -0.921 -13.405 1.00 89.38 181 ALA A C 1
ATOM 1426 O O . ALA A 1 181 ? -4.439 -1.865 -13.285 1.00 89.38 181 ALA A O 1
ATOM 1427 N N . LEU A 1 182 ? -3.253 -0.195 -12.355 1.00 89.88 182 LEU A N 1
ATOM 1428 C CA . LEU A 1 182 ? -3.653 -0.504 -10.977 1.00 89.88 182 LEU A CA 1
ATOM 1429 C C . LEU A 1 182 ? -5.157 -0.376 -10.767 1.00 89.88 182 LEU A C 1
ATOM 1431 O O . LEU A 1 182 ? -5.746 -1.237 -10.123 1.00 89.88 182 LEU A O 1
ATOM 1435 N N . HIS A 1 183 ? -5.803 0.639 -11.341 1.00 87.81 183 HIS A N 1
ATOM 1436 C CA . HIS A 1 183 ? -7.253 0.775 -11.242 1.00 87.81 183 HIS A CA 1
ATOM 1437 C C . HIS A 1 183 ? -7.975 -0.453 -11.808 1.00 87.81 183 HIS A C 1
ATOM 1439 O O . HIS A 1 183 ? -8.922 -0.939 -11.193 1.00 87.81 183 HIS A O 1
ATOM 1445 N N . ARG A 1 184 ? -7.554 -0.968 -12.972 1.00 85.00 184 ARG A N 1
ATOM 1446 C CA . ARG A 1 184 ? -8.159 -2.177 -13.562 1.00 85.00 184 ARG A CA 1
ATOM 1447 C C . ARG A 1 184 ? -7.952 -3.404 -12.680 1.00 85.00 184 ARG A C 1
ATOM 1449 O O . ARG A 1 184 ? -8.896 -4.160 -12.484 1.00 85.00 184 ARG A O 1
ATOM 1456 N N . LEU A 1 185 ? -6.745 -3.571 -12.146 1.00 84.56 185 LEU A N 1
ATOM 1457 C CA . LEU A 1 185 ? -6.396 -4.704 -11.298 1.00 84.56 185 LEU A CA 1
ATOM 1458 C C . LEU A 1 185 ? -7.161 -4.690 -9.973 1.00 84.56 185 LEU A C 1
ATOM 1460 O O . LE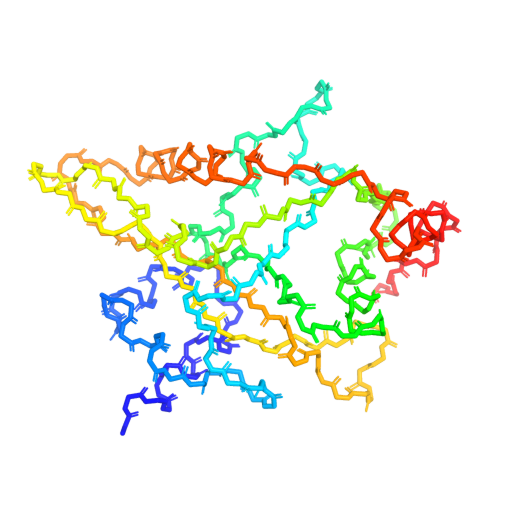U A 1 185 ? -7.742 -5.693 -9.572 1.00 84.56 185 LEU A O 1
ATOM 1464 N N . VAL A 1 186 ? -7.158 -3.547 -9.292 1.00 79.69 186 VAL A N 1
ATOM 1465 C CA . VAL A 1 186 ? -7.700 -3.406 -7.938 1.00 79.69 186 VAL A CA 1
ATOM 1466 C C . VAL A 1 186 ? -9.228 -3.420 -7.964 1.00 79.69 186 VAL A C 1
ATOM 1468 O O . VAL A 1 186 ? -9.842 -3.972 -7.061 1.00 79.69 186 VAL A O 1
ATOM 1471 N N . ALA A 1 187 ? -9.863 -2.910 -9.022 1.00 73.50 187 ALA A N 1
ATOM 1472 C CA . ALA A 1 187 ? -11.319 -2.935 -9.155 1.00 73.50 187 ALA A CA 1
ATOM 1473 C C . ALA A 1 187 ? -11.916 -4.331 -9.442 1.00 73.50 187 ALA A C 1
ATOM 1475 O O . ALA A 1 187 ? -13.136 -4.436 -9.561 1.00 73.50 187 ALA A O 1
ATOM 1476 N N . ALA A 1 188 ? -11.101 -5.387 -9.562 1.00 75.31 188 ALA A N 1
ATOM 1477 C CA . ALA A 1 188 ? -11.572 -6.724 -9.924 1.00 75.31 188 ALA A CA 1
ATOM 1478 C C . ALA A 1 188 ? -12.421 -7.396 -8.829 1.00 75.31 188 ALA A C 1
ATOM 1480 O O . ALA A 1 188 ? -13.412 -8.051 -9.148 1.00 75.31 188 ALA A O 1
ATOM 1481 N N . GLU A 1 189 ? -12.075 -7.218 -7.549 1.00 91.31 189 GLU A N 1
ATOM 1482 C CA . GLU A 1 189 ? -12.833 -7.777 -6.424 1.00 91.31 189 GLU A CA 1
ATOM 1483 C C . GLU A 1 189 ? -12.985 -6.733 -5.311 1.00 91.31 189 GLU A C 1
ATOM 1485 O O . GLU A 1 189 ? -12.037 -6.391 -4.601 1.00 91.31 189 GLU A O 1
ATOM 1490 N N . ARG A 1 190 ? -14.207 -6.212 -5.169 1.00 93.69 190 ARG A N 1
ATOM 1491 C CA . ARG A 1 190 ? -14.583 -5.224 -4.155 1.00 93.69 190 ARG A CA 1
ATOM 1492 C C . ARG A 1 190 ? -15.333 -5.901 -3.011 1.00 93.69 190 ARG A C 1
ATOM 1494 O O . ARG A 1 190 ? -16.347 -6.555 -3.232 1.00 93.69 190 ARG A O 1
ATOM 1501 N N . ILE A 1 191 ? -14.875 -5.660 -1.791 1.00 95.94 191 ILE A N 1
ATOM 1502 C CA . ILE A 1 191 ? -15.491 -6.102 -0.543 1.00 95.94 191 ILE A CA 1
ATOM 1503 C C . ILE A 1 191 ? -16.075 -4.879 0.167 1.00 95.94 191 ILE A C 1
ATOM 1505 O O . ILE A 1 191 ? -15.384 -3.884 0.410 1.00 95.94 191 ILE A O 1
ATOM 1509 N N . GLU A 1 192 ? -17.357 -4.961 0.514 1.00 96.38 192 GLU A N 1
ATOM 1510 C CA . GLU A 1 192 ? -18.021 -3.954 1.341 1.00 96.38 192 GLU A CA 1
ATOM 1511 C C . GLU A 1 192 ? -17.500 -4.009 2.781 1.00 96.38 192 GLU A C 1
ATOM 1513 O O . GLU A 1 192 ? -17.282 -5.084 3.341 1.00 96.38 192 GLU A O 1
ATOM 1518 N N . VAL A 1 193 ? -17.322 -2.846 3.411 1.00 97.44 193 VAL A N 1
ATOM 1519 C CA . VAL A 1 193 ? -16.684 -2.743 4.739 1.00 97.44 193 VAL A CA 1
ATOM 1520 C C . VAL A 1 193 ? -17.434 -3.476 5.854 1.00 97.44 193 VAL A C 1
ATOM 1522 O O . VAL A 1 193 ? -16.825 -3.848 6.854 1.00 97.44 193 VAL A O 1
ATOM 1525 N N . THR A 1 194 ? -18.736 -3.707 5.683 1.00 97.88 194 THR A N 1
ATOM 1526 C CA . THR A 1 194 ? -19.569 -4.499 6.602 1.00 97.88 194 THR A CA 1
ATOM 1527 C C . THR A 1 194 ? -19.283 -5.995 6.515 1.00 97.88 194 THR A C 1
ATOM 1529 O O . THR A 1 194 ? -19.504 -6.711 7.484 1.00 97.88 194 THR A O 1
ATOM 1532 N N . ASN A 1 195 ? -18.776 -6.466 5.375 1.00 97.94 195 ASN A N 1
ATOM 1533 C CA . ASN A 1 195 ? -18.568 -7.887 5.093 1.00 97.94 195 ASN A CA 1
ATOM 1534 C C . ASN A 1 195 ? -17.127 -8.329 5.365 1.00 97.94 195 ASN A C 1
ATOM 1536 O O . ASN A 1 195 ? -16.815 -9.514 5.296 1.00 97.94 195 ASN A O 1
ATOM 1540 N N . PHE A 1 196 ? -16.228 -7.389 5.650 1.00 98.06 196 PHE A N 1
ATOM 1541 C CA . PHE A 1 196 ? -14.834 -7.698 5.910 1.00 98.06 196 PHE A CA 1
ATOM 1542 C C . PHE A 1 196 ? -14.589 -7.910 7.403 1.00 98.06 196 PHE A C 1
ATOM 1544 O O . PHE A 1 196 ? -14.764 -6.980 8.194 1.00 98.06 196 PHE A O 1
ATOM 1551 N N . ARG A 1 197 ? -14.148 -9.125 7.758 1.00 97.19 197 ARG A N 1
ATOM 1552 C CA . ARG A 1 197 ? -13.781 -9.529 9.130 1.00 97.19 197 ARG A CA 1
ATOM 1553 C C . ARG A 1 197 ? -14.855 -9.147 10.144 1.00 97.19 197 ARG A C 1
ATOM 1555 O O . ARG A 1 197 ? -14.637 -8.318 11.026 1.00 97.19 197 ARG A O 1
ATOM 1562 N N . ASP A 1 198 ? -16.053 -9.676 9.921 1.00 97.12 198 ASP A N 1
ATOM 1563 C CA . ASP A 1 198 ? -17.221 -9.466 10.779 1.00 97.12 198 ASP A CA 1
ATOM 1564 C C . ASP A 1 198 ? -17.510 -7.982 11.056 1.00 97.12 198 ASP A C 1
ATOM 1566 O O . ASP A 1 198 ? -17.829 -7.581 12.177 1.00 97.12 198 ASP A O 1
ATOM 1570 N N . GLY A 1 199 ? -17.342 -7.133 10.037 1.00 97.88 199 GLY A N 1
ATOM 1571 C CA . GLY A 1 199 ? -17.609 -5.698 10.112 1.00 97.88 199 GLY A CA 1
ATOM 1572 C C . GLY A 1 199 ? -16.555 -4.882 10.866 1.00 97.88 199 GLY A C 1
ATOM 1573 O O . GLY A 1 199 ? -16.864 -3.778 11.318 1.00 97.88 199 GLY A O 1
ATOM 1574 N N . LEU A 1 200 ? -15.320 -5.382 11.009 1.00 98.50 200 LEU A N 1
ATOM 1575 C CA . LEU A 1 200 ? -14.223 -4.670 11.681 1.00 98.50 200 LEU A CA 1
ATOM 1576 C C . LEU A 1 200 ? -14.049 -3.240 11.155 1.00 98.50 200 LEU A C 1
ATOM 1578 O O . LEU A 1 200 ? -14.043 -2.284 11.928 1.00 98.50 200 LEU A O 1
ATOM 1582 N N . ILE A 1 201 ? -13.959 -3.075 9.833 1.00 98.50 201 ILE A N 1
ATOM 1583 C CA . ILE A 1 201 ? -13.738 -1.758 9.220 1.00 98.50 201 ILE A CA 1
ATOM 1584 C C . ILE A 1 201 ? -14.958 -0.843 9.379 1.00 98.50 201 ILE A C 1
ATOM 1586 O O . ILE A 1 201 ? -14.793 0.363 9.559 1.00 98.50 201 ILE A O 1
ATOM 1590 N N . ALA A 1 202 ? -16.177 -1.392 9.375 1.00 98.50 202 ALA A N 1
ATOM 1591 C CA . ALA A 1 202 ? -17.384 -0.613 9.642 1.00 98.50 202 ALA A CA 1
ATOM 1592 C C . ALA A 1 202 ? -17.354 0.007 11.052 1.00 98.50 202 ALA A C 1
ATOM 1594 O O . ALA A 1 202 ? -17.543 1.215 11.180 1.00 98.50 202 ALA A O 1
ATOM 1595 N N . ARG A 1 203 ? -16.990 -0.773 12.081 1.00 98.62 203 ARG A N 1
ATOM 1596 C CA . ARG A 1 203 ? -16.822 -0.260 13.454 1.00 98.62 203 ARG A CA 1
ATOM 1597 C C . ARG A 1 203 ? -15.720 0.797 13.554 1.00 98.62 203 ARG A C 1
ATOM 1599 O O . ARG A 1 203 ? -15.879 1.799 14.242 1.00 98.62 203 ARG A O 1
ATOM 1606 N N . LEU A 1 204 ? -14.599 0.614 12.852 1.00 98.44 204 LEU A N 1
ATOM 1607 C CA . LEU A 1 204 ? -13.521 1.613 12.847 1.00 98.44 204 LEU A CA 1
ATOM 1608 C C . LEU A 1 204 ? -13.937 2.916 12.156 1.00 98.44 204 LEU A C 1
ATOM 1610 O O . LEU A 1 204 ? -13.557 3.993 12.606 1.00 98.44 204 LEU A O 1
ATOM 1614 N N . ASN A 1 205 ? -14.765 2.850 11.113 1.00 98.50 205 ASN A N 1
ATOM 1615 C CA . ASN A 1 205 ? -15.344 4.050 10.513 1.00 98.50 205 ASN A CA 1
ATOM 1616 C C . ASN A 1 205 ? -16.239 4.817 11.500 1.00 98.50 205 ASN A C 1
ATOM 1618 O O . ASN A 1 205 ? -16.180 6.044 11.527 1.00 98.50 205 ASN A O 1
ATOM 1622 N N . GLU A 1 206 ? -17.043 4.122 12.311 1.00 98.44 206 GLU A N 1
ATOM 1623 C CA . GLU A 1 206 ? -17.880 4.744 13.351 1.00 98.44 206 GLU A CA 1
ATOM 1624 C C . GLU A 1 206 ? -17.021 5.456 14.405 1.00 98.44 206 GLU A C 1
ATOM 1626 O O . GLU A 1 206 ? -17.257 6.624 14.713 1.00 98.44 206 GLU A O 1
ATOM 1631 N N . ARG A 1 207 ? -15.958 4.798 14.879 1.00 98.19 207 ARG A N 1
ATOM 1632 C CA . ARG A 1 207 ? -14.984 5.374 15.823 1.00 98.19 207 ARG A CA 1
ATOM 1633 C C . ARG A 1 207 ? -14.248 6.583 15.240 1.00 98.19 207 ARG A C 1
ATOM 1635 O O . ARG A 1 207 ? -14.064 7.596 15.913 1.00 98.19 207 ARG A O 1
ATOM 1642 N N . SER A 1 208 ? -13.877 6.521 13.959 1.00 97.62 208 SER A N 1
ATOM 1643 C CA . SER A 1 208 ? -13.287 7.664 13.254 1.00 97.62 208 SER A CA 1
ATOM 1644 C C . SER A 1 208 ? -14.266 8.839 13.181 1.00 97.62 208 SER A C 1
ATOM 1646 O O . SER A 1 208 ? -13.884 9.966 13.499 1.00 97.62 208 SER A O 1
ATOM 1648 N N . ALA A 1 209 ? -15.537 8.583 12.844 1.00 97.06 209 ALA A N 1
ATOM 1649 C CA . ALA A 1 209 ? -16.603 9.588 12.826 1.00 97.06 209 ALA A CA 1
ATOM 1650 C C . ALA A 1 209 ? -16.848 10.224 14.204 1.00 97.06 209 ALA A C 1
ATOM 1652 O O . ALA A 1 209 ? -17.132 11.418 14.275 1.00 97.06 209 ALA A O 1
ATOM 1653 N N . ALA A 1 210 ? -16.664 9.460 15.283 1.00 97.00 210 ALA A N 1
ATOM 1654 C CA . ALA A 1 210 ? -16.706 9.949 16.660 1.00 97.00 210 ALA A CA 1
ATOM 1655 C C . ALA A 1 210 ? -15.461 10.763 17.078 1.00 97.00 210 ALA A C 1
ATOM 1657 O O . ALA A 1 210 ? -15.426 11.311 18.178 1.00 97.00 210 ALA A O 1
ATOM 1658 N N . GLY A 1 211 ? -14.446 10.877 16.213 1.00 95.25 211 GLY A N 1
ATOM 1659 C CA . GLY A 1 211 ? -13.243 11.674 16.459 1.00 95.25 211 GLY A CA 1
ATOM 1660 C C . GLY A 1 211 ? -12.132 10.947 17.221 1.00 95.25 211 GLY A C 1
ATOM 1661 O O . GLY A 1 211 ? -11.169 11.593 17.626 1.00 95.25 211 GLY A O 1
ATOM 1662 N N . GLU A 1 212 ? -12.210 9.622 17.387 1.00 96.31 212 GLU A N 1
ATOM 1663 C CA . GLU A 1 212 ? -11.220 8.859 18.167 1.00 96.31 212 GLU A CA 1
ATOM 1664 C C . GLU A 1 212 ? -9.809 8.868 17.557 1.00 96.31 212 GLU A C 1
ATOM 1666 O O . GLU A 1 212 ? -8.826 8.692 18.271 1.00 96.31 212 GLU A O 1
ATOM 1671 N N . PHE A 1 213 ? -9.684 9.073 16.241 1.00 95.94 213 PHE A N 1
ATOM 1672 C CA . PHE A 1 213 ? -8.406 8.970 15.518 1.00 95.94 213 PHE A CA 1
ATOM 1673 C C . PHE A 1 213 ? -7.807 10.334 15.140 1.00 95.94 213 PHE A C 1
ATOM 1675 O O . PHE A 1 213 ? -7.085 10.468 14.147 1.00 95.94 213 PHE A O 1
ATOM 1682 N N . VAL A 1 214 ? -8.091 11.373 15.927 1.00 94.44 214 VAL A N 1
ATOM 1683 C CA . VAL A 1 214 ? -7.440 12.681 15.780 1.00 94.44 214 VAL A CA 1
ATOM 1684 C C . VAL A 1 214 ? -6.126 12.672 16.558 1.00 94.44 214 VAL A C 1
ATOM 1686 O O . VAL A 1 214 ? -6.104 12.517 17.776 1.00 94.44 214 VAL A O 1
ATOM 1689 N N . ARG A 1 215 ? -5.007 12.845 15.853 1.00 89.62 215 ARG A N 1
ATOM 1690 C CA . ARG A 1 215 ? -3.681 12.918 16.476 1.00 89.62 215 ARG A CA 1
ATOM 1691 C C . ARG A 1 215 ? -3.526 14.191 17.299 1.00 89.62 215 ARG A C 1
ATOM 1693 O O . ARG A 1 215 ? -4.000 15.249 16.887 1.00 89.62 215 ARG A O 1
ATOM 1700 N N . ALA A 1 216 ? -2.779 14.100 18.399 1.00 83.94 216 ALA A N 1
ATOM 1701 C CA . ALA A 1 216 ? -2.233 15.286 19.048 1.00 83.94 216 ALA A CA 1
ATOM 1702 C C . ALA A 1 216 ? -1.363 16.076 18.048 1.00 83.94 216 ALA A C 1
ATOM 1704 O O . ALA A 1 216 ? -0.772 15.487 17.136 1.00 83.94 216 ALA A O 1
ATOM 1705 N N . ALA A 1 217 ? -1.374 17.404 18.183 1.00 68.69 217 ALA A N 1
ATOM 1706 C CA . ALA A 1 217 ? -0.645 18.320 17.306 1.00 68.69 217 ALA A CA 1
ATOM 1707 C C . ALA A 1 217 ? 0.876 18.148 17.411 1.00 68.69 217 ALA A C 1
ATOM 1709 O O . ALA A 1 217 ? 1.359 17.883 18.535 1.00 68.69 217 ALA A O 1
#